Protein AF-A0A940DN82-F1 (afdb_monomer)

pLDDT: mean 81.75, std 14.1, range [36.62, 95.81]

Nearest PDB structures (foldseek):
  2iqi-assembly8_H  TM=3.760E-01  e=6.012E-03  Xanthomonas campestris pv. campestris
  4z9c-assembly1_F  TM=4.562E-01  e=5.158E-01  Escherichia coli
  3ga2-assembly1_A  TM=2.528E-01  e=1.373E-01  Bacillus subtilis
  7m30-assembly1_D  TM=2.203E-01  e=2.506E-01  Human betaherpesvirus 5
  5vod-assembly1_D  TM=2.219E-01  e=5.478E-01  Human herpesvirus 5 strain Merlin

Secondary structure (DSSP, 8-state):
-HHHHHHHHHTTSS---------PPEEEEEE-HHHHHHTT-EEEEEETTEEEEEE-HHHHHHH-HHHHHHHHHHHHHHHHTTPEEE-HHHHHHHHHHHHHHHHHHHTTT-------HHHHHHHH--SSEEEEEEEEEEEETTEEEEEEEEEEEETTT--EEEEEEEEPPPBSS--HHHHHHHHHHHHHHHHHHHHHHHHHHHHHH-EEEEEEEEE-TTSS--TTSB-SSSBHHHHHHHHHHHHSTT-PPPPSEE-SSEEEEEEEEEPSB-TTS-B--HHHHTHHHHHHHHHTT--EEEEESSSSEEEEEET--

InterPro domains:
  IPR046173 Protein of unknown function DUF6175 [PF19672] (25-311)

Solvent-accessible surface area (backbone atoms only — not comparable to full-atom values): 17406 Å² total; per-residue (Å²): 112,76,73,61,57,55,55,59,59,58,68,70,65,76,75,73,69,76,74,67,80,74,77,69,60,32,35,23,57,42,77,24,66,68,41,30,51,78,71,69,24,56,44,79,46,76,55,96,90,42,81,41,81,42,74,35,63,66,57,42,55,72,74,27,69,65,56,48,52,50,46,51,52,52,45,51,53,42,42,74,76,66,39,43,70,45,62,52,69,61,50,53,54,49,50,51,51,52,52,53,51,46,55,62,60,37,77,81,66,82,68,80,84,85,76,49,75,63,56,55,51,54,64,69,55,78,31,54,24,40,33,30,37,36,65,48,80,44,75,60,86,79,31,38,29,40,39,41,38,39,38,32,25,32,53,44,66,68,44,78,55,29,65,43,73,53,66,45,75,75,38,69,91,70,56,69,70,58,55,49,50,55,47,51,61,76,44,44,63,65,34,51,51,33,46,50,52,50,50,54,45,37,71,73,41,20,44,56,29,33,45,36,40,36,46,38,94,85,40,87,62,46,34,71,37,77,50,99,88,46,36,44,45,54,56,51,49,52,51,46,40,74,67,21,37,90,49,41,60,75,58,80,37,80,52,55,48,39,40,30,34,58,67,34,15,36,61,57,44,48,99,88,67,45,77,55,50,51,69,64,70,47,47,63,58,58,50,54,38,44,76,71,71,40,47,58,39,83,45,69,65,69,59,16,26,33,36,39,33,32,56,36,128

Structure (mmCIF, N/CA/C/O backbone):
data_AF-A0A940DN82-F1
#
_entry.id   AF-A0A940DN82-F1
#
loop_
_atom_site.group_PDB
_atom_site.id
_atom_site.type_symbol
_atom_site.label_atom_id
_atom_site.label_alt_id
_atom_site.label_comp_id
_atom_site.label_asym_id
_atom_site.label_entity_id
_atom_site.label_seq_id
_atom_site.pdbx_PDB_ins_code
_atom_site.Cartn_x
_atom_site.Cartn_y
_atom_site.Cartn_z
_atom_site.occupancy
_atom_site.B_iso_or_equiv
_atom_site.auth_seq_id
_atom_site.auth_comp_id
_atom_site.auth_asym_id
_atom_site.auth_atom_id
_atom_site.pdbx_PDB_model_num
ATOM 1 N N . MET A 1 1 ? -39.388 -14.909 -44.232 1.00 50.81 1 MET A N 1
ATOM 2 C CA . MET A 1 1 ? -39.200 -14.028 -43.053 1.00 50.81 1 MET A CA 1
ATOM 3 C C . MET A 1 1 ? -38.891 -14.770 -41.746 1.00 50.81 1 MET A C 1
ATOM 5 O O . MET A 1 1 ? -37.952 -14.368 -41.079 1.00 50.81 1 MET A O 1
ATOM 9 N N . ARG A 1 2 ? -39.555 -15.888 -41.393 1.00 47.59 2 ARG A N 1
ATOM 10 C CA . ARG A 1 2 ? -39.249 -16.655 -40.155 1.00 47.59 2 ARG A CA 1
ATOM 11 C C . ARG A 1 2 ? -37.824 -17.239 -40.047 1.00 47.59 2 ARG A C 1
ATOM 13 O O . ARG A 1 2 ? -37.314 -17.355 -38.943 1.00 47.59 2 ARG A O 1
ATOM 20 N N . ARG A 1 3 ? -37.166 -17.569 -41.168 1.00 48.84 3 ARG A N 1
ATOM 21 C CA . ARG A 1 3 ? -35.785 -18.109 -41.179 1.00 48.84 3 ARG A CA 1
ATOM 22 C C . ARG A 1 3 ? -34.687 -17.038 -41.063 1.00 48.84 3 ARG A C 1
ATOM 24 O O . ARG A 1 3 ? -33.593 -17.356 -40.629 1.00 48.84 3 ARG A O 1
ATOM 31 N N . LEU A 1 4 ? -34.996 -15.780 -41.393 1.00 50.41 4 LEU A N 1
ATOM 32 C CA . LEU A 1 4 ? -34.073 -14.643 -41.245 1.00 50.41 4 LEU A CA 1
ATOM 33 C C . LEU A 1 4 ? -34.072 -14.088 -39.811 1.00 50.41 4 LEU A C 1
ATOM 35 O O . LEU A 1 4 ? -33.026 -13.700 -39.307 1.00 50.41 4 LEU A O 1
ATOM 39 N N . LEU A 1 5 ? -35.214 -14.143 -39.119 1.00 48.88 5 LEU A N 1
ATOM 40 C CA . LEU A 1 5 ? -35.326 -13.747 -37.708 1.00 48.88 5 LEU A CA 1
ATOM 41 C C . LEU A 1 5 ? -34.563 -14.683 -36.753 1.00 48.88 5 LEU A C 1
ATOM 43 O O . LEU A 1 5 ? -34.051 -14.229 -35.737 1.00 48.88 5 LEU A O 1
ATOM 47 N N . PHE A 1 6 ? -34.429 -15.968 -37.096 1.00 49.06 6 PHE A N 1
ATOM 48 C CA . PHE A 1 6 ? -33.692 -16.934 -36.272 1.00 49.06 6 PHE A CA 1
ATOM 49 C C . PHE A 1 6 ? -32.164 -16.772 -36.370 1.00 49.06 6 PHE A C 1
ATOM 51 O O . PHE A 1 6 ? -31.460 -17.048 -35.404 1.00 49.06 6 PHE A O 1
ATOM 58 N N . GLY A 1 7 ? -31.651 -16.280 -37.505 1.00 48.81 7 GLY A N 1
ATOM 59 C CA . GLY A 1 7 ? -30.220 -16.002 -37.680 1.00 48.81 7 GLY A CA 1
ATOM 60 C C . GLY A 1 7 ? -29.743 -14.785 -36.882 1.00 48.81 7 GLY A C 1
ATOM 61 O O . GLY A 1 7 ? -28.652 -14.814 -36.325 1.00 48.81 7 GLY A O 1
ATOM 62 N N . ILE A 1 8 ? -30.589 -13.755 -36.759 1.00 53.50 8 ILE A N 1
ATOM 63 C CA . ILE A 1 8 ? -30.269 -12.513 -36.031 1.00 53.50 8 ILE A CA 1
ATOM 64 C C . ILE A 1 8 ? -30.337 -12.718 -34.506 1.00 53.50 8 ILE A C 1
ATOM 66 O O . ILE A 1 8 ? -29.571 -12.106 -33.763 1.00 53.50 8 ILE A O 1
ATOM 70 N N . LEU A 1 9 ? -31.198 -13.625 -34.026 1.00 48.19 9 LEU A N 1
ATOM 71 C CA . LEU A 1 9 ? -31.285 -13.957 -32.600 1.00 48.19 9 LEU A CA 1
ATOM 72 C C . LEU A 1 9 ? -30.115 -14.846 -32.131 1.00 48.19 9 LEU A C 1
ATOM 74 O O . LEU A 1 9 ? -29.693 -14.744 -30.984 1.00 48.19 9 LEU A O 1
ATOM 78 N N . LEU A 1 10 ? -29.552 -15.674 -33.021 1.00 47.47 10 LEU A N 1
ATOM 79 C CA . LEU A 1 10 ? -28.412 -16.542 -32.702 1.00 47.47 10 LEU A CA 1
ATOM 80 C C . LEU A 1 10 ? -27.063 -15.801 -32.767 1.00 47.47 10 LEU A C 1
ATOM 82 O O . LEU A 1 10 ? -26.144 -16.156 -32.035 1.00 47.47 10 LEU A O 1
ATOM 86 N N . SER A 1 11 ? -26.956 -14.726 -33.560 1.00 48.09 11 SER A N 1
ATOM 87 C CA . SER A 1 11 ? -25.771 -13.851 -33.583 1.00 48.09 11 SER A CA 1
ATOM 88 C C . SER A 1 11 ? -25.673 -12.891 -32.391 1.00 48.09 11 SER A C 1
ATOM 90 O O . SER A 1 11 ? -24.613 -12.313 -32.171 1.00 48.09 11 SER A O 1
ATOM 92 N N . LEU A 1 12 ? -26.748 -12.719 -31.608 1.00 44.47 12 LEU A N 1
ATOM 93 C CA . LEU A 1 12 ? -26.723 -11.911 -30.380 1.00 44.47 12 LEU A CA 1
ATOM 94 C C . LEU A 1 12 ? -26.295 -12.702 -29.129 1.00 44.47 12 LEU A C 1
ATOM 96 O O . LEU A 1 12 ? -26.050 -12.093 -28.091 1.00 44.47 12 LEU A O 1
ATOM 100 N N . LEU A 1 13 ? -26.183 -14.035 -29.205 1.00 42.97 13 LEU A N 1
ATOM 101 C CA . LEU A 1 13 ? -25.876 -14.887 -28.046 1.00 42.97 13 LEU A CA 1
ATOM 102 C C . LEU A 1 13 ? -24.396 -15.287 -27.899 1.00 42.97 13 LEU A C 1
ATOM 104 O O . LEU A 1 13 ? -24.037 -15.887 -26.890 1.00 42.97 13 LEU A O 1
ATOM 108 N N . THR A 1 14 ? -23.513 -14.939 -28.841 1.00 44.06 14 THR A N 1
ATOM 109 C CA . THR A 1 14 ? -22.102 -15.387 -28.833 1.00 44.06 14 THR A CA 1
ATOM 110 C C . THR A 1 14 ? -21.087 -14.364 -28.313 1.00 44.06 14 THR A C 1
ATOM 112 O O . THR A 1 14 ? -19.886 -14.577 -28.452 1.00 44.06 14 THR A O 1
ATOM 115 N N . VAL A 1 15 ? -21.522 -13.278 -27.664 1.00 46.66 15 VAL A N 1
ATOM 116 C CA . VAL A 1 15 ? -20.613 -12.358 -26.942 1.00 46.66 15 VAL A CA 1
ATOM 117 C C . VAL A 1 15 ? -20.970 -12.286 -25.459 1.00 46.66 15 VAL A C 1
ATOM 119 O O . VAL A 1 15 ? -20.926 -11.240 -24.829 1.00 46.66 15 VAL A O 1
ATOM 122 N N . SER A 1 16 ? -21.271 -13.430 -24.851 1.00 39.62 16 SER A N 1
ATOM 123 C CA . SER A 1 16 ? -20.913 -13.625 -23.447 1.00 39.62 16 SER A CA 1
ATOM 124 C C . SER A 1 16 ? -19.442 -14.034 -23.424 1.00 39.62 16 SER A C 1
ATOM 126 O O . SER A 1 16 ? -19.089 -15.190 -23.202 1.00 39.62 16 SER A O 1
ATOM 128 N N . ARG A 1 17 ? -18.548 -13.066 -23.692 1.00 37.25 17 ARG A N 1
ATOM 129 C CA . ARG A 1 17 ? -17.192 -13.201 -23.162 1.00 37.25 17 ARG A CA 1
ATOM 130 C C . ARG A 1 17 ? -17.392 -13.327 -21.667 1.00 37.25 17 ARG A C 1
ATOM 132 O O . ARG A 1 17 ? -17.931 -12.414 -21.049 1.00 37.25 17 ARG A O 1
ATOM 139 N N . ALA A 1 18 ? -17.051 -14.495 -21.140 1.00 36.62 18 ALA A N 1
ATOM 140 C CA . ALA A 1 18 ? -16.883 -14.700 -19.724 1.00 36.62 18 ALA A CA 1
ATOM 141 C C . ALA A 1 18 ? -15.989 -13.559 -19.229 1.00 36.62 18 ALA A C 1
ATOM 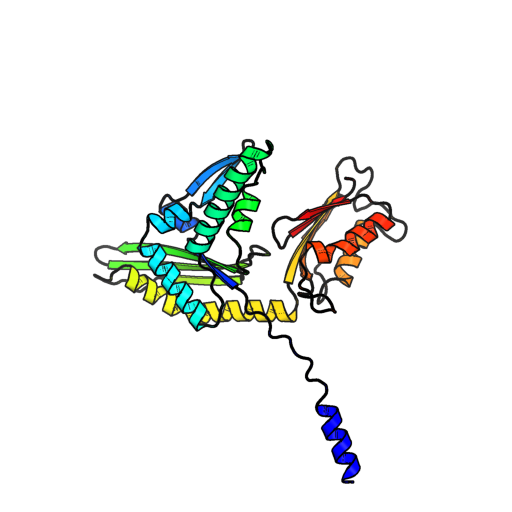143 O O . ALA A 1 18 ? -14.774 -13.584 -19.417 1.00 36.62 18 ALA A O 1
ATOM 144 N N . PHE A 1 19 ? -16.601 -12.518 -18.662 1.00 39.91 19 PHE A N 1
ATOM 145 C CA . PHE A 1 19 ? -15.925 -11.687 -17.691 1.00 39.91 19 PHE A CA 1
ATOM 146 C C . PHE A 1 19 ? -15.586 -12.679 -16.594 1.00 39.91 19 PHE A C 1
ATOM 148 O O . PHE A 1 19 ? -16.466 -13.094 -15.838 1.00 39.91 19 PHE A O 1
ATOM 155 N N . GLY A 1 20 ? -14.350 -13.188 -16.631 1.00 41.12 20 GLY A N 1
ATOM 156 C CA . GLY A 1 20 ? -13.822 -14.032 -15.576 1.00 41.12 20 GLY A CA 1
ATOM 157 C C . GLY A 1 20 ? -14.180 -13.344 -14.274 1.00 41.12 20 GLY A C 1
ATOM 158 O O . GLY A 1 20 ? -13.942 -12.144 -14.145 1.00 41.12 20 GLY A O 1
ATOM 159 N N . GLN A 1 21 ? -14.863 -14.075 -13.395 1.00 41.69 21 GLN A N 1
ATOM 160 C CA . GLN A 1 21 ? -15.288 -13.587 -12.096 1.00 41.69 21 GLN A CA 1
ATOM 161 C C . GLN A 1 21 ? -14.063 -12.953 -11.444 1.00 41.69 21 GLN A C 1
ATOM 163 O O . GLN A 1 21 ? -13.126 -13.659 -11.068 1.00 41.69 21 GLN A O 1
ATOM 168 N N . ALA A 1 22 ? -14.021 -11.620 -11.449 1.00 51.41 22 ALA A N 1
ATOM 169 C CA . ALA A 1 22 ? -12.898 -10.869 -10.933 1.00 51.41 22 ALA A CA 1
ATOM 170 C C . ALA A 1 22 ? -12.710 -11.329 -9.492 1.00 51.41 22 ALA A C 1
ATOM 172 O O . ALA A 1 22 ? -13.645 -11.248 -8.693 1.00 51.41 22 ALA A O 1
ATOM 173 N N . ALA A 1 23 ? -11.552 -11.917 -9.194 1.00 58.69 23 ALA A N 1
ATOM 174 C CA . ALA A 1 23 ? -11.266 -12.384 -7.853 1.00 58.69 23 ALA A CA 1
ATOM 175 C C . ALA A 1 23 ? -11.405 -11.180 -6.916 1.00 58.69 23 ALA A C 1
ATOM 177 O O . ALA A 1 23 ? -10.667 -10.207 -7.065 1.00 58.69 23 ALA A O 1
ATOM 178 N N . VAL A 1 24 ? -12.386 -11.229 -6.009 1.00 68.62 24 VAL A N 1
ATOM 179 C CA . VAL A 1 24 ? -12.570 -10.172 -5.014 1.00 68.62 24 VAL A CA 1
ATOM 180 C C . VAL A 1 24 ? -11.272 -10.078 -4.213 1.00 68.62 24 VAL A C 1
ATOM 182 O O . VAL A 1 24 ? -10.836 -11.111 -3.685 1.00 68.62 24 VAL A O 1
ATOM 185 N N . PRO A 1 25 ? -10.636 -8.897 -4.155 1.00 77.12 25 PRO A N 1
ATOM 186 C CA . PRO A 1 25 ? -9.343 -8.760 -3.509 1.00 77.12 25 PRO A CA 1
ATOM 187 C C . PRO A 1 25 ? -9.419 -9.076 -2.021 1.00 77.12 25 PRO A C 1
ATOM 189 O O . PRO A 1 25 ? -10.463 -8.950 -1.373 1.00 77.12 25 PRO A O 1
ATOM 192 N N . SER A 1 26 ? -8.292 -9.537 -1.503 1.00 88.06 26 SER A N 1
ATOM 193 C CA . SER A 1 26 ? -8.130 -9.900 -0.106 1.00 88.06 26 SER A CA 1
ATOM 194 C C . SER A 1 26 ? -7.698 -8.701 0.733 1.00 88.06 26 SER A C 1
ATOM 196 O O . SER A 1 26 ? -6.902 -7.875 0.289 1.00 88.06 26 SER A O 1
ATOM 198 N N . ILE A 1 27 ? -8.217 -8.603 1.954 1.00 91.25 27 ILE A N 1
ATOM 199 C CA . ILE A 1 27 ? -7.963 -7.488 2.869 1.00 91.25 27 ILE A CA 1
ATOM 200 C C . ILE A 1 27 ? -7.446 -8.045 4.190 1.00 91.25 27 ILE A C 1
ATOM 202 O O . ILE A 1 27 ? -8.021 -8.982 4.739 1.00 91.25 27 ILE A O 1
ATOM 206 N N . MET A 1 28 ? -6.365 -7.475 4.706 1.00 92.88 28 MET A N 1
ATOM 207 C CA . MET A 1 28 ? -5.832 -7.800 6.026 1.00 92.88 28 MET A CA 1
ATOM 208 C C . MET A 1 28 ? -5.940 -6.582 6.926 1.00 92.88 28 MET A C 1
ATOM 210 O O . MET A 1 28 ? -5.419 -5.525 6.588 1.00 92.88 28 MET A O 1
ATOM 214 N N . VAL A 1 29 ? -6.589 -6.739 8.075 1.00 93.12 29 VAL A N 1
ATOM 215 C CA . VAL A 1 29 ? -6.705 -5.671 9.070 1.00 93.12 29 VAL A CA 1
ATOM 216 C C . VAL A 1 29 ? -5.491 -5.703 9.998 1.00 93.12 29 VAL A C 1
ATOM 218 O O . VAL A 1 29 ? -5.174 -6.747 10.569 1.00 93.12 29 VAL A O 1
ATOM 221 N N . ILE A 1 30 ? -4.820 -4.563 10.154 1.00 93.12 30 ILE A N 1
ATOM 222 C CA . ILE A 1 30 ? -3.617 -4.390 10.976 1.00 93.12 30 ILE A CA 1
ATOM 223 C C . ILE A 1 30 ? -3.752 -3.150 11.871 1.00 93.12 30 ILE A C 1
ATOM 225 O O . ILE A 1 30 ? -4.442 -2.205 11.492 1.00 93.12 30 ILE A O 1
ATOM 229 N N . PRO A 1 31 ? -3.123 -3.098 13.057 1.00 93.75 31 PRO A N 1
ATOM 230 C CA . PRO A 1 31 ? -3.043 -1.846 13.803 1.00 93.75 31 PRO A CA 1
ATOM 231 C C . PRO A 1 31 ? -2.169 -0.836 13.050 1.00 93.75 31 PRO A C 1
ATOM 233 O O . PRO A 1 31 ? -1.174 -1.202 12.427 1.00 93.75 31 PRO A O 1
ATOM 236 N N . SER A 1 32 ? -2.528 0.442 13.130 1.00 93.31 32 SER A N 1
ATOM 237 C CA . SER A 1 32 ? -1.726 1.527 12.564 1.00 93.31 32 SER A CA 1
ATOM 238 C C . SER A 1 32 ? -0.436 1.732 13.359 1.00 93.31 32 SER A C 1
ATOM 240 O O . SER A 1 32 ? -0.423 1.615 14.587 1.00 93.31 32 SER A O 1
ATOM 242 N N . ASP A 1 33 ? 0.634 2.126 12.670 1.00 90.69 33 ASP A N 1
ATOM 243 C CA . ASP A 1 33 ? 1.929 2.399 13.303 1.00 90.69 33 ASP A CA 1
ATOM 244 C C . ASP A 1 33 ? 1.837 3.484 14.384 1.00 90.69 33 ASP A C 1
ATOM 246 O O . ASP A 1 33 ? 2.512 3.402 15.407 1.00 90.69 33 ASP A O 1
ATOM 250 N N . ALA A 1 34 ? 0.961 4.479 14.203 1.00 90.81 34 ALA A N 1
ATOM 251 C CA . ALA A 1 34 ? 0.707 5.510 15.208 1.00 90.81 34 ALA A CA 1
ATOM 252 C C . ALA A 1 34 ? 0.142 4.906 16.503 1.00 90.81 34 ALA A C 1
ATOM 254 O O . ALA A 1 34 ? 0.670 5.161 17.586 1.00 90.81 34 ALA A O 1
ATOM 255 N N . TRP A 1 35 ? -0.873 4.044 16.385 1.00 94.00 35 TRP A N 1
ATOM 256 C CA . TRP A 1 35 ? -1.453 3.351 17.533 1.00 94.00 35 TRP A CA 1
ATOM 257 C C . TRP A 1 35 ? -0.433 2.426 18.202 1.00 94.00 35 TRP A C 1
ATOM 259 O O . TRP A 1 35 ? -0.306 2.419 19.427 1.00 94.00 35 TRP A O 1
ATOM 269 N N . CYS A 1 36 ? 0.342 1.676 17.414 1.00 92.62 36 CYS A N 1
ATOM 270 C CA . CYS A 1 36 ? 1.395 0.816 17.946 1.00 92.62 36 CYS A CA 1
ATOM 271 C C . CYS A 1 36 ? 2.477 1.616 18.675 1.00 92.62 36 CYS A C 1
ATOM 273 O O . CYS A 1 36 ? 2.908 1.204 19.749 1.00 92.62 36 CYS A O 1
ATOM 275 N N . ASN A 1 37 ? 2.877 2.772 18.148 1.00 91.25 37 ASN A N 1
ATOM 276 C CA . ASN A 1 37 ? 3.839 3.657 18.795 1.00 91.25 37 ASN A CA 1
ATOM 277 C C . ASN A 1 37 ? 3.323 4.198 20.132 1.00 91.25 37 ASN A C 1
ATOM 279 O O . ASN A 1 37 ? 4.032 4.127 21.133 1.00 91.25 37 ASN A O 1
ATOM 283 N N . GLU A 1 38 ? 2.080 4.679 20.172 1.00 90.62 38 GLU A N 1
ATOM 284 C CA . GLU A 1 38 ? 1.451 5.184 21.400 1.00 90.62 38 GLU A CA 1
ATOM 285 C C . GLU A 1 38 ? 1.315 4.108 22.486 1.00 90.62 38 GLU A C 1
ATOM 287 O O . GLU A 1 38 ? 1.434 4.410 23.673 1.00 90.62 38 GLU A O 1
ATOM 292 N N . ASN A 1 39 ? 1.113 2.849 22.089 1.00 91.38 39 ASN A N 1
ATOM 293 C CA . ASN A 1 39 ? 0.928 1.725 23.007 1.00 91.38 39 ASN A CA 1
ATOM 294 C C . ASN A 1 39 ? 2.216 0.913 23.268 1.00 91.38 39 ASN A C 1
ATOM 296 O O . ASN A 1 39 ? 2.159 -0.125 23.923 1.00 91.38 39 ASN A O 1
ATOM 300 N N . GLY A 1 40 ? 3.379 1.381 22.795 1.00 91.50 40 GLY A N 1
ATOM 301 C CA . GLY A 1 40 ? 4.681 0.774 23.099 1.00 91.50 40 GLY A CA 1
ATOM 302 C C . GLY A 1 40 ? 5.025 -0.490 22.301 1.00 91.50 40 GLY A C 1
ATOM 303 O O . GLY A 1 40 ? 5.886 -1.257 22.720 1.00 91.50 40 GLY A O 1
ATOM 304 N N . TYR A 1 41 ? 4.391 -0.701 21.148 1.00 91.94 41 TYR A N 1
ATOM 305 C CA . TYR A 1 41 ? 4.608 -1.842 20.249 1.00 91.94 41 TYR A CA 1
ATOM 306 C C . TYR A 1 41 ? 5.500 -1.496 19.046 1.00 91.94 41 TYR A C 1
ATOM 308 O O . TYR A 1 41 ? 5.292 -2.010 17.949 1.00 91.94 41 TYR A O 1
ATOM 316 N N . MET A 1 42 ? 6.480 -0.607 19.225 1.00 88.06 42 MET A N 1
ATOM 317 C CA . MET A 1 42 ? 7.456 -0.252 18.188 1.00 88.06 42 MET A CA 1
ATOM 318 C C . MET A 1 42 ? 8.860 -0.649 18.626 1.00 88.06 42 MET A C 1
ATOM 320 O O . MET A 1 42 ? 9.361 -0.186 19.650 1.00 88.06 42 MET A O 1
ATOM 324 N N . ASN A 1 43 ? 9.516 -1.465 17.810 1.00 83.81 43 ASN A N 1
ATOM 325 C CA . ASN A 1 43 ? 10.907 -1.853 17.980 1.00 83.81 43 ASN A CA 1
ATOM 326 C C . ASN A 1 43 ? 11.815 -0.974 17.117 1.00 83.81 43 ASN A C 1
ATOM 328 O O . ASN A 1 43 ? 11.450 -0.561 16.016 1.00 83.81 43 ASN A O 1
ATOM 332 N N . VAL A 1 44 ? 13.028 -0.713 17.604 1.00 81.94 44 VAL A N 1
ATOM 333 C CA . VAL A 1 44 ? 14.069 -0.017 16.840 1.00 81.94 44 VAL A CA 1
ATOM 334 C C . VAL A 1 44 ? 15.107 -1.039 16.407 1.00 81.94 44 VAL A C 1
ATOM 336 O O . VAL A 1 44 ? 15.754 -1.665 17.244 1.00 81.94 44 VAL A O 1
ATOM 339 N N . ILE A 1 45 ? 15.272 -1.196 15.098 1.00 76.62 45 ILE A N 1
ATOM 340 C CA . ILE A 1 45 ? 16.291 -2.050 14.494 1.00 76.62 45 ILE A CA 1
ATOM 341 C C . ILE A 1 45 ? 17.367 -1.158 13.899 1.00 76.62 45 ILE A C 1
ATOM 343 O O . ILE A 1 45 ? 17.082 -0.259 13.111 1.00 76.62 45 ILE A O 1
ATOM 347 N N . GLU A 1 46 ? 18.618 -1.426 14.243 1.00 70.75 46 GLU A N 1
ATOM 348 C CA . GLU A 1 46 ? 19.758 -0.808 13.582 1.00 70.75 46 GLU A CA 1
ATOM 349 C C . GLU A 1 46 ? 20.215 -1.705 12.431 1.00 70.75 46 GLU A C 1
ATOM 351 O O . GLU A 1 46 ? 20.584 -2.860 12.637 1.00 70.75 46 GLU A O 1
ATOM 356 N N . ASN A 1 47 ? 20.163 -1.185 11.206 1.00 64.12 47 ASN A N 1
ATOM 357 C CA . ASN A 1 47 ? 20.664 -1.878 10.026 1.00 64.12 47 ASN A CA 1
ATOM 358 C C . ASN A 1 47 ? 21.654 -0.967 9.302 1.00 64.12 47 ASN A C 1
ATOM 360 O O . ASN A 1 47 ? 21.278 0.099 8.814 1.00 64.12 47 ASN A O 1
ATOM 364 N N . ASN A 1 48 ? 22.925 -1.373 9.261 1.00 65.00 48 ASN A N 1
ATOM 365 C CA . ASN A 1 48 ? 24.006 -0.636 8.600 1.00 65.00 48 ASN A CA 1
ATOM 366 C C . ASN A 1 48 ? 24.103 0.847 9.028 1.00 65.00 48 ASN A C 1
ATOM 368 O O . ASN A 1 48 ? 24.290 1.728 8.193 1.00 65.00 48 ASN A O 1
ATOM 372 N N . GLY A 1 49 ? 23.942 1.132 10.328 1.00 71.56 49 GLY A N 1
ATOM 373 C CA . GLY A 1 49 ? 23.997 2.490 10.892 1.00 71.56 49 GLY A CA 1
ATOM 374 C C . GLY A 1 49 ? 22.729 3.332 10.690 1.00 71.56 49 GLY A C 1
ATOM 375 O O . GLY A 1 49 ? 22.677 4.477 11.137 1.00 71.56 49 GLY A O 1
ATOM 376 N N . VAL A 1 50 ? 21.688 2.782 10.052 1.00 71.00 50 VAL A N 1
ATOM 377 C CA . VAL A 1 50 ? 20.370 3.418 9.921 1.00 71.00 50 VAL A CA 1
ATOM 378 C C . VAL A 1 50 ? 19.412 2.807 10.941 1.00 71.00 50 VAL A C 1
ATOM 380 O O . VAL A 1 50 ? 19.196 1.594 10.961 1.00 71.00 50 VAL A O 1
ATOM 383 N N . ARG A 1 51 ? 18.812 3.654 11.786 1.00 75.44 51 ARG A N 1
ATOM 384 C CA . ARG A 1 51 ? 17.731 3.250 12.695 1.00 75.44 51 ARG A CA 1
ATOM 385 C C . ARG A 1 51 ? 16.432 3.118 11.908 1.00 75.44 51 ARG A C 1
ATOM 387 O O . ARG A 1 51 ? 15.962 4.090 11.324 1.00 75.44 51 ARG A O 1
ATOM 394 N N . MET A 1 52 ? 15.856 1.927 11.916 1.00 73.69 52 MET A N 1
ATOM 395 C CA . MET A 1 52 ? 14.551 1.626 11.342 1.00 73.69 52 MET A CA 1
ATOM 396 C C . MET A 1 52 ? 13.568 1.302 12.461 1.00 73.69 52 MET A C 1
ATOM 398 O O . MET A 1 52 ? 13.906 0.595 13.408 1.00 73.69 52 MET A O 1
ATOM 402 N N . TYR A 1 53 ? 12.350 1.817 12.342 1.00 78.94 53 TYR A N 1
ATOM 403 C CA . TYR A 1 53 ? 11.252 1.494 13.244 1.00 78.94 53 TYR A CA 1
ATOM 404 C C . TYR A 1 53 ? 10.470 0.320 12.656 1.00 78.94 53 TYR A C 1
ATOM 406 O O . TYR A 1 53 ? 10.121 0.347 11.477 1.00 78.94 53 TYR A O 1
ATOM 414 N N . GLN A 1 54 ? 10.232 -0.712 13.459 1.00 82.69 54 GLN A N 1
ATOM 415 C CA . GLN A 1 54 ? 9.455 -1.884 13.074 1.00 82.69 54 GLN A CA 1
ATOM 416 C C . GLN A 1 54 ? 8.335 -2.121 14.082 1.00 82.69 54 GLN A C 1
ATOM 418 O O . GLN A 1 54 ? 8.579 -2.212 15.284 1.00 82.69 54 GLN A O 1
ATOM 423 N N . THR A 1 55 ? 7.119 -2.270 13.575 1.00 86.31 55 THR A N 1
ATOM 424 C CA . THR A 1 55 ? 5.926 -2.519 14.379 1.00 86.31 55 THR A CA 1
ATOM 425 C C . THR A 1 55 ? 5.881 -3.965 14.880 1.00 86.31 55 THR A C 1
ATOM 427 O O . THR A 1 55 ? 5.986 -4.911 14.098 1.00 86.31 55 THR A O 1
ATOM 430 N N . ASP A 1 56 ? 5.706 -4.154 16.189 1.00 88.44 56 ASP A N 1
ATOM 431 C CA . ASP A 1 56 ? 5.514 -5.461 16.820 1.00 88.44 56 ASP A CA 1
ATOM 432 C C . ASP A 1 56 ? 4.030 -5.849 16.832 1.00 88.44 56 ASP A C 1
ATOM 434 O O . ASP A 1 56 ? 3.329 -5.750 17.843 1.00 88.44 56 ASP A O 1
ATOM 438 N N . TYR A 1 57 ? 3.537 -6.315 15.682 1.00 89.50 57 TYR A N 1
ATOM 439 C CA . TYR A 1 57 ? 2.149 -6.766 15.551 1.00 89.50 57 TYR A CA 1
ATOM 440 C C . TYR A 1 57 ? 1.806 -7.932 16.486 1.00 89.50 57 TYR A C 1
ATOM 442 O O . TYR A 1 57 ? 0.671 -8.037 16.954 1.00 89.50 57 TYR A O 1
ATOM 450 N N . ARG A 1 58 ? 2.773 -8.804 16.796 1.00 86.88 58 ARG A N 1
ATOM 451 C CA . ARG A 1 58 ? 2.559 -9.928 17.715 1.00 86.88 58 ARG A CA 1
ATOM 452 C C . ARG A 1 58 ? 2.365 -9.416 19.138 1.00 86.88 58 ARG A C 1
ATOM 454 O O . ARG A 1 58 ? 1.390 -9.795 19.787 1.00 86.88 58 ARG A O 1
ATOM 461 N N . GLY A 1 59 ? 3.272 -8.557 19.601 1.00 89.06 59 GLY A N 1
ATOM 462 C CA . GLY A 1 59 ? 3.174 -7.891 20.894 1.00 89.06 59 GLY A CA 1
ATOM 463 C C . GLY A 1 59 ? 1.849 -7.148 21.034 1.00 89.06 59 GLY A C 1
ATOM 464 O O . GLY A 1 59 ? 1.151 -7.345 22.026 1.00 89.06 59 GLY A O 1
ATOM 465 N N . ALA A 1 60 ? 1.442 -6.409 19.999 1.00 91.75 60 ALA A N 1
ATOM 466 C CA . ALA A 1 60 ? 0.177 -5.681 19.972 1.00 91.75 60 ALA A CA 1
ATOM 467 C C . ALA A 1 60 ? -1.048 -6.600 20.137 1.00 91.75 60 ALA A C 1
ATOM 469 O O . ALA A 1 60 ? -1.913 -6.341 20.975 1.00 91.75 60 ALA A O 1
ATOM 470 N N . LEU A 1 61 ? -1.110 -7.705 19.385 1.00 90.62 61 LEU A N 1
ATOM 471 C CA . LEU A 1 61 ? -2.217 -8.667 19.458 1.00 90.62 61 LEU A CA 1
ATOM 472 C C . LEU A 1 61 ? -2.264 -9.432 20.788 1.00 90.62 61 LEU A C 1
ATOM 474 O O . LEU A 1 61 ? -3.340 -9.814 21.247 1.00 90.62 61 LEU A O 1
ATOM 478 N N . ILE A 1 62 ? -1.117 -9.715 21.408 1.00 89.25 62 ILE A N 1
ATOM 479 C CA . ILE A 1 62 ? -1.070 -10.406 22.705 1.00 89.25 62 ILE A CA 1
ATOM 480 C C . ILE A 1 62 ? -1.390 -9.435 23.846 1.00 89.25 62 ILE A C 1
ATOM 482 O O . ILE A 1 62 ? -2.132 -9.792 24.760 1.00 89.25 62 ILE A O 1
ATOM 486 N N . GLY A 1 63 ? -0.837 -8.224 23.794 1.00 88.62 63 GLY A N 1
ATOM 487 C CA . GLY A 1 63 ? -0.917 -7.231 24.861 1.00 88.62 63 GLY A CA 1
ATOM 488 C C . GLY A 1 63 ? -2.221 -6.435 24.899 1.00 88.62 63 GLY A C 1
ATOM 489 O O . GLY A 1 63 ? -2.534 -5.859 25.939 1.00 88.62 63 GLY A O 1
ATOM 490 N N . SER A 1 64 ? -3.006 -6.413 23.814 1.00 89.31 64 SER A N 1
ATOM 491 C CA . SER A 1 64 ? -4.258 -5.650 23.741 1.00 89.31 64 SER A CA 1
ATOM 492 C C . SER A 1 64 ? -5.466 -6.510 23.324 1.00 89.31 64 SER A C 1
ATOM 494 O O . SER A 1 64 ? -5.685 -6.759 22.134 1.00 89.31 64 SER A O 1
ATOM 496 N N . PRO A 1 65 ? -6.307 -6.940 24.289 1.00 87.75 65 PRO A N 1
ATOM 497 C CA . PRO A 1 65 ? -7.590 -7.590 24.002 1.00 87.75 65 PRO A CA 1
ATOM 498 C C . PRO A 1 65 ? -8.560 -6.692 23.219 1.00 87.75 65 PRO A C 1
ATOM 500 O O . PRO A 1 65 ? -9.307 -7.176 22.364 1.00 87.75 65 PRO A O 1
ATOM 503 N N . ASP A 1 66 ? -8.520 -5.382 23.474 1.00 87.44 66 ASP A N 1
ATOM 504 C CA . ASP A 1 66 ? -9.346 -4.403 22.765 1.00 87.44 66 ASP A CA 1
ATOM 505 C C . ASP A 1 66 ? -8.971 -4.350 21.282 1.00 87.44 66 ASP A C 1
ATOM 507 O O . ASP A 1 66 ? -9.853 -4.421 20.429 1.00 87.44 66 ASP A O 1
ATOM 511 N N . LEU A 1 67 ? -7.672 -4.349 20.953 1.00 90.44 67 LEU A N 1
ATOM 512 C CA . LEU A 1 67 ? -7.214 -4.412 19.563 1.00 90.44 67 LEU A CA 1
ATOM 513 C C . LEU A 1 67 ? -7.735 -5.649 18.836 1.00 90.44 67 LEU A C 1
ATOM 515 O O . LEU A 1 67 ? -8.224 -5.540 17.714 1.00 90.44 67 LEU A O 1
ATOM 519 N N . LYS A 1 68 ? -7.664 -6.821 19.472 1.00 89.75 68 LYS A N 1
ATOM 520 C CA . LYS A 1 68 ? -8.211 -8.056 18.894 1.00 89.75 68 LYS A CA 1
ATOM 521 C C . LYS A 1 68 ? -9.700 -7.938 18.599 1.00 89.75 68 LYS A C 1
ATOM 523 O O . LYS A 1 68 ? -10.150 -8.371 17.542 1.00 89.75 68 LYS A O 1
ATOM 528 N N . THR A 1 69 ? -10.443 -7.329 19.516 1.00 86.81 69 THR A N 1
ATOM 529 C CA . THR A 1 69 ? -11.882 -7.103 19.357 1.00 86.81 69 THR A CA 1
ATOM 530 C C . THR A 1 69 ? -12.165 -6.173 18.176 1.00 86.81 69 THR A C 1
ATOM 532 O O . THR A 1 69 ? -13.013 -6.490 17.346 1.00 86.81 69 THR A O 1
ATOM 535 N N . VAL A 1 70 ? -11.405 -5.082 18.033 1.00 88.38 70 VAL A N 1
ATOM 536 C CA . VAL A 1 70 ? -11.525 -4.150 16.896 1.00 88.38 70 VAL A CA 1
ATOM 537 C C . VAL A 1 70 ? -11.208 -4.836 15.575 1.00 88.38 70 VAL A C 1
ATOM 539 O O . VAL A 1 70 ? -11.983 -4.730 14.629 1.00 88.38 70 VAL A O 1
ATOM 542 N N . ILE A 1 71 ? -10.093 -5.564 15.506 1.00 91.25 71 ILE A N 1
ATOM 543 C CA . ILE A 1 71 ? -9.690 -6.291 14.299 1.00 91.25 71 ILE A CA 1
ATOM 544 C C . ILE A 1 71 ? -10.775 -7.296 13.899 1.00 91.25 71 ILE A C 1
ATOM 546 O O . ILE A 1 71 ? -11.140 -7.365 12.728 1.00 91.25 71 ILE A O 1
ATOM 550 N N . ALA A 1 72 ? -11.337 -8.035 14.860 1.00 90.12 72 ALA A N 1
ATOM 551 C CA . ALA A 1 72 ? -12.429 -8.970 14.605 1.00 90.12 72 ALA A CA 1
ATOM 552 C C . ALA A 1 72 ? -13.698 -8.261 14.101 1.00 90.12 72 ALA A C 1
ATOM 554 O O . ALA A 1 72 ? -14.307 -8.719 13.135 1.00 90.12 72 ALA A O 1
ATOM 555 N N . PHE A 1 73 ? -14.070 -7.129 14.706 1.00 87.75 73 PHE A N 1
ATOM 556 C CA . PHE A 1 73 ? -15.222 -6.335 14.280 1.00 87.75 73 PHE A CA 1
ATOM 557 C C . PHE A 1 73 ? -15.066 -5.833 12.839 1.00 87.75 73 PHE A C 1
ATOM 559 O O . PHE A 1 73 ? -15.943 -6.046 12.002 1.00 87.75 73 PHE A O 1
ATOM 566 N N . VAL A 1 74 ? -13.914 -5.241 12.519 1.00 90.88 74 VAL A N 1
ATOM 567 C CA . VAL A 1 74 ? -13.617 -4.749 11.169 1.00 90.88 74 VAL A CA 1
ATOM 568 C C . VAL A 1 74 ? -13.557 -5.911 10.173 1.00 90.88 74 VAL A C 1
ATOM 570 O O . VAL A 1 74 ? -14.118 -5.805 9.089 1.00 90.88 74 VAL A O 1
ATOM 573 N N . ASN A 1 75 ? -12.967 -7.056 10.530 1.00 91.44 75 ASN A N 1
ATOM 574 C CA . ASN A 1 75 ? -12.974 -8.245 9.670 1.00 91.44 75 ASN A CA 1
ATOM 575 C C . ASN A 1 75 ? -14.397 -8.733 9.350 1.00 91.44 75 ASN A C 1
ATOM 577 O O . ASN A 1 75 ? -14.688 -9.058 8.194 1.00 91.44 75 ASN A O 1
ATOM 581 N N . ASN A 1 76 ? -15.288 -8.769 10.345 1.00 89.38 76 ASN A N 1
ATOM 582 C CA . ASN A 1 76 ? -16.687 -9.146 10.139 1.00 89.38 76 ASN A CA 1
ATOM 583 C C . ASN A 1 76 ? -17.386 -8.158 9.201 1.00 89.38 76 ASN A C 1
ATOM 585 O O . ASN A 1 76 ? -17.957 -8.581 8.200 1.00 89.38 76 ASN A O 1
ATOM 589 N N . MET A 1 77 ? -17.235 -6.855 9.449 1.00 89.69 77 MET A N 1
ATOM 590 C CA . MET A 1 77 ? -17.775 -5.796 8.591 1.00 89.69 77 MET A CA 1
ATOM 591 C C . MET A 1 77 ? -17.312 -5.944 7.132 1.00 89.69 77 MET A C 1
ATOM 593 O O . MET A 1 77 ? -18.109 -5.876 6.199 1.00 89.69 77 MET A O 1
ATOM 597 N N . MET A 1 78 ? -16.020 -6.188 6.903 1.00 90.50 78 MET A N 1
ATOM 598 C CA . MET A 1 78 ? -15.485 -6.344 5.546 1.00 90.50 78 MET A CA 1
ATOM 599 C C . MET A 1 78 ? -16.009 -7.612 4.863 1.00 90.50 78 MET A C 1
ATOM 601 O O . MET A 1 78 ? -16.270 -7.608 3.659 1.00 90.50 78 MET A O 1
ATOM 605 N N . THR A 1 79 ? -16.221 -8.678 5.635 1.00 90.69 79 THR A N 1
ATOM 606 C CA . THR A 1 79 ? -16.838 -9.917 5.149 1.00 90.69 79 THR A CA 1
ATOM 607 C C . THR A 1 79 ? -18.306 -9.697 4.771 1.00 90.69 79 THR A C 1
ATOM 609 O O . THR A 1 79 ? -18.744 -10.194 3.734 1.00 90.69 79 THR A O 1
ATOM 612 N N . GLU A 1 80 ? -19.056 -8.910 5.549 1.00 89.88 80 GLU A N 1
ATOM 613 C CA . GLU A 1 80 ? -20.445 -8.529 5.244 1.00 89.88 80 GLU A CA 1
ATOM 614 C C . GLU A 1 80 ? -20.557 -7.715 3.947 1.00 89.88 80 GLU A C 1
ATOM 616 O O . GLU A 1 80 ? -21.479 -7.932 3.161 1.00 89.88 80 GLU A O 1
ATOM 621 N N . PHE A 1 81 ? -19.577 -6.851 3.659 1.00 87.25 81 PHE A N 1
ATOM 622 C CA . PHE A 1 81 ? -19.473 -6.160 2.368 1.00 87.25 81 PHE A CA 1
ATOM 623 C C . PHE A 1 81 ? -19.013 -7.060 1.206 1.00 87.25 81 PHE A C 1
ATOM 625 O O . PHE A 1 81 ? -18.964 -6.612 0.058 1.00 87.25 81 PHE A O 1
ATOM 632 N N . GLY A 1 82 ? -18.714 -8.335 1.470 1.00 87.75 82 GLY A N 1
ATOM 633 C CA . GLY A 1 82 ? -18.357 -9.335 0.465 1.00 87.75 82 GLY A CA 1
ATOM 634 C C . GLY A 1 82 ? -16.862 -9.438 0.160 1.00 87.75 82 GLY A C 1
ATOM 635 O O . GLY A 1 82 ? -16.494 -10.112 -0.804 1.00 87.75 82 GLY A O 1
ATOM 636 N N . TYR A 1 83 ? -15.994 -8.802 0.953 1.00 88.62 83 TYR A N 1
ATOM 637 C CA . TYR A 1 83 ? -14.544 -8.913 0.796 1.00 88.62 83 TYR A CA 1
ATOM 638 C C . TYR A 1 83 ? -13.995 -10.177 1.458 1.00 88.62 83 TYR A C 1
ATOM 640 O O . TYR A 1 83 ? -14.491 -10.642 2.484 1.00 88.62 83 TYR A O 1
ATOM 648 N N . ARG A 1 84 ? -12.920 -10.729 0.888 1.00 89.38 84 ARG A N 1
ATOM 649 C CA . ARG A 1 84 ? -12.173 -11.813 1.529 1.00 89.38 84 ARG A CA 1
ATOM 650 C C . ARG A 1 84 ? -11.234 -11.214 2.565 1.00 89.38 84 ARG A C 1
ATOM 652 O O . ARG A 1 84 ? -10.407 -10.378 2.216 1.00 89.38 84 ARG A O 1
ATOM 659 N N . THR A 1 85 ? -11.299 -11.682 3.801 1.00 90.62 85 THR A N 1
ATOM 660 C CA . THR A 1 85 ? -10.383 -11.246 4.858 1.00 90.62 85 THR A CA 1
ATOM 661 C C . THR A 1 85 ? -9.255 -12.254 5.066 1.00 90.62 85 THR A C 1
ATOM 663 O O . THR A 1 85 ? -9.433 -13.464 4.901 1.00 90.62 85 THR A O 1
ATOM 666 N N . VAL A 1 86 ? -8.063 -11.750 5.379 1.00 90.56 86 VAL A N 1
ATOM 667 C CA . VAL A 1 86 ? -6.901 -12.549 5.781 1.00 90.56 86 VAL A CA 1
ATOM 668 C C . VAL A 1 86 ? -6.590 -12.204 7.226 1.00 90.56 86 VAL A C 1
ATOM 670 O O . VAL A 1 86 ? -6.322 -11.049 7.552 1.00 90.56 86 VAL A O 1
ATOM 673 N N . ASP A 1 87 ? -6.627 -13.212 8.091 1.00 89.50 87 ASP A N 1
ATOM 674 C CA . ASP A 1 87 ? -6.396 -13.017 9.516 1.00 89.50 87 ASP A CA 1
ATOM 675 C C . ASP A 1 87 ? -4.914 -12.738 9.812 1.00 89.50 87 ASP A C 1
ATOM 677 O O . ASP A 1 87 ? -4.021 -13.505 9.423 1.00 89.50 87 ASP A O 1
ATOM 681 N N . LEU A 1 88 ? -4.655 -11.627 10.507 1.00 89.88 88 LEU A N 1
ATOM 682 C CA . LEU A 1 88 ? -3.307 -11.200 10.871 1.00 89.88 88 LEU A CA 1
ATOM 683 C C . LEU A 1 88 ? -2.654 -12.187 11.846 1.00 89.88 88 LEU A C 1
ATOM 685 O O . LEU A 1 88 ? -1.500 -12.564 11.650 1.00 89.88 88 LEU A O 1
ATOM 689 N N . GLU A 1 89 ? -3.376 -12.644 12.874 1.00 88.06 89 GLU A N 1
ATOM 690 C CA . GLU A 1 89 ? -2.811 -13.523 13.905 1.00 88.06 89 GLU A CA 1
ATOM 691 C C . GLU A 1 89 ? -2.407 -14.886 13.320 1.00 88.06 89 GLU A C 1
ATOM 693 O O . GLU A 1 89 ? -1.306 -15.379 13.575 1.00 88.06 89 GLU A O 1
ATOM 698 N N . ALA A 1 90 ? -3.265 -15.480 12.492 1.00 88.31 90 ALA A N 1
ATOM 699 C CA . ALA A 1 90 ? -2.980 -16.708 11.764 1.00 88.31 90 ALA A CA 1
ATOM 700 C C . ALA A 1 90 ? -1.804 -16.527 10.796 1.00 88.31 90 ALA A C 1
ATOM 702 O O . ALA A 1 90 ? -0.945 -17.405 10.704 1.00 88.31 90 ALA A O 1
ATOM 703 N N . THR A 1 91 ? -1.722 -15.382 10.109 1.00 88.00 91 THR A N 1
ATOM 704 C CA . THR A 1 91 ? -0.597 -15.079 9.213 1.00 88.00 91 THR A CA 1
ATOM 705 C C . THR A 1 91 ? 0.722 -15.020 9.981 1.00 88.00 91 THR A C 1
ATOM 707 O O . THR A 1 91 ? 1.683 -15.670 9.573 1.00 88.00 91 THR A O 1
ATOM 710 N N . LEU A 1 92 ? 0.762 -14.328 11.122 1.00 86.88 92 LEU A N 1
ATOM 711 C CA . LEU A 1 92 ? 1.954 -14.247 11.972 1.00 86.88 92 LEU A CA 1
ATOM 712 C C . LEU A 1 92 ? 2.367 -15.623 12.520 1.00 86.88 92 LEU A C 1
ATOM 714 O O . LEU A 1 92 ? 3.542 -15.979 12.456 1.00 86.88 92 LEU A O 1
ATOM 718 N N . LYS A 1 93 ? 1.412 -16.447 12.976 1.00 86.44 93 LYS A N 1
ATOM 719 C CA . LYS A 1 93 ? 1.687 -17.826 13.433 1.00 86.44 93 LYS A CA 1
ATOM 720 C C . LYS A 1 93 ? 2.258 -18.711 12.324 1.00 86.44 93 LYS A C 1
ATOM 722 O O . LYS A 1 93 ? 3.165 -19.510 12.570 1.00 86.44 93 LYS A O 1
ATOM 727 N N . ASN A 1 94 ? 1.746 -18.567 11.103 1.00 84.88 94 ASN A N 1
ATOM 728 C CA . ASN A 1 94 ? 2.256 -19.299 9.947 1.00 84.88 94 ASN A CA 1
ATOM 729 C C . ASN A 1 94 ? 3.689 -18.871 9.611 1.00 84.88 94 ASN A C 1
ATOM 731 O O . ASN A 1 94 ? 4.535 -19.734 9.403 1.00 84.88 94 ASN A O 1
ATOM 735 N N . ILE A 1 95 ? 3.983 -17.567 9.636 1.00 82.88 95 ILE A N 1
ATOM 736 C CA . ILE A 1 95 ? 5.341 -17.039 9.426 1.00 82.88 95 ILE A CA 1
ATOM 737 C C . ILE A 1 95 ? 6.313 -17.586 10.476 1.00 82.88 95 ILE A C 1
ATOM 739 O O . ILE A 1 95 ? 7.418 -17.998 10.141 1.00 82.88 95 ILE A O 1
ATOM 743 N N . GLU A 1 96 ? 5.911 -17.649 11.744 1.00 79.94 96 GLU A N 1
ATOM 744 C CA . GLU A 1 96 ? 6.748 -18.228 12.800 1.00 79.94 96 GLU A CA 1
ATOM 745 C C . GLU A 1 96 ? 7.007 -19.715 12.603 1.00 79.94 96 GLU A C 1
ATOM 747 O O . GLU A 1 96 ? 8.130 -20.179 12.793 1.00 79.94 96 GLU A O 1
ATOM 752 N N . THR A 1 97 ? 5.981 -20.458 12.192 1.00 82.44 97 THR A N 1
ATOM 753 C CA . THR A 1 97 ? 6.116 -21.884 11.888 1.00 82.44 97 THR A CA 1
ATOM 754 C C . THR A 1 97 ? 7.056 -22.090 10.699 1.00 82.44 97 THR A C 1
ATOM 756 O O . THR A 1 97 ? 7.949 -22.931 10.771 1.00 82.44 97 THR A O 1
ATOM 759 N N . GLU A 1 98 ? 6.922 -21.287 9.638 1.00 80.50 98 GLU A N 1
ATOM 760 C CA . GLU A 1 98 ? 7.846 -21.278 8.497 1.00 80.50 98 GLU A CA 1
ATOM 761 C C . GLU A 1 98 ? 9.282 -20.966 8.947 1.00 80.50 98 GLU A C 1
ATOM 763 O O . GLU A 1 98 ? 10.215 -21.671 8.568 1.00 80.50 98 GLU A O 1
ATOM 768 N N . ASN A 1 99 ? 9.476 -19.962 9.806 1.00 76.56 99 ASN A N 1
ATOM 769 C CA . ASN A 1 99 ? 10.794 -19.580 10.314 1.00 76.56 99 ASN A CA 1
ATOM 770 C C . ASN A 1 99 ? 11.425 -20.669 11.194 1.00 76.56 99 ASN A C 1
ATOM 772 O O . ASN A 1 99 ? 12.625 -20.925 11.089 1.00 76.56 99 ASN A O 1
ATOM 776 N N . ALA A 1 100 ? 10.631 -21.346 12.026 1.00 74.62 100 ALA A N 1
ATOM 777 C CA . ALA A 1 100 ? 11.085 -22.476 12.832 1.00 74.62 100 ALA A CA 1
ATOM 778 C C . ALA A 1 100 ? 11.447 -23.697 11.968 1.00 74.62 100 ALA A C 1
ATOM 780 O O . ALA A 1 100 ? 12.454 -24.356 12.211 1.00 74.62 100 ALA A O 1
ATOM 781 N N . LEU A 1 101 ? 10.666 -23.990 10.926 1.00 72.12 101 LEU A N 1
ATOM 782 C CA . LEU A 1 101 ? 10.984 -25.060 9.974 1.00 72.12 101 LEU A CA 1
ATOM 783 C C . LEU A 1 101 ? 12.254 -24.750 9.181 1.00 72.12 101 LEU A C 1
ATOM 785 O O . LEU A 1 101 ? 13.100 -25.630 8.993 1.00 72.12 101 LEU A O 1
ATOM 789 N N . ASN A 1 102 ? 12.404 -23.496 8.753 1.00 70.31 102 ASN A N 1
ATOM 790 C CA . ASN A 1 102 ? 13.603 -23.037 8.076 1.00 70.31 102 ASN A CA 1
ATOM 791 C C . ASN A 1 102 ? 14.811 -23.218 8.991 1.00 70.31 102 ASN A C 1
ATOM 793 O O . ASN A 1 102 ? 15.734 -23.909 8.582 1.00 70.31 102 ASN A O 1
ATOM 797 N N . SER A 1 103 ? 14.786 -22.726 10.238 1.00 66.56 103 SER A N 1
ATOM 798 C CA . SER A 1 103 ? 15.914 -22.848 11.181 1.00 66.56 103 SER A CA 1
ATOM 799 C C . SER A 1 103 ? 16.337 -24.300 11.449 1.00 66.56 103 SER A C 1
ATOM 801 O O . SER A 1 103 ? 17.533 -24.596 11.481 1.00 66.56 103 SER A O 1
ATOM 803 N N . VAL A 1 104 ? 15.382 -25.230 11.545 1.00 66.75 104 VAL A N 1
ATOM 804 C CA . VAL A 1 104 ? 15.664 -26.668 11.689 1.00 66.75 104 VAL A CA 1
ATOM 805 C C . VAL A 1 104 ? 16.299 -27.243 10.418 1.00 66.75 104 VAL A C 1
ATOM 807 O O . VAL A 1 104 ? 17.298 -27.957 10.505 1.00 66.75 104 VAL A O 1
ATOM 810 N N . THR A 1 105 ? 15.795 -26.883 9.236 1.00 60.78 105 THR A N 1
ATOM 811 C CA . THR A 1 105 ? 16.351 -27.315 7.936 1.00 60.78 105 THR A CA 1
ATOM 812 C C . THR A 1 105 ? 17.725 -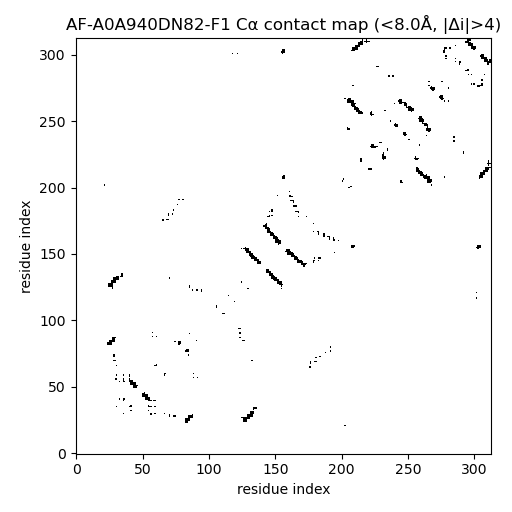26.680 7.651 1.00 60.78 105 THR A C 1
ATOM 814 O O . THR A 1 105 ? 18.560 -27.271 6.966 1.00 60.78 105 THR A O 1
ATOM 817 N N . MET A 1 106 ? 18.007 -25.498 8.214 1.00 59.56 106 MET A N 1
ATOM 818 C CA . MET A 1 106 ? 19.300 -24.806 8.087 1.00 59.56 106 MET A CA 1
ATOM 819 C C . MET A 1 106 ? 20.424 -25.533 8.833 1.00 59.56 106 MET A C 1
ATOM 821 O O . MET A 1 106 ? 21.564 -25.528 8.369 1.00 59.56 106 MET A O 1
ATOM 825 N N . SER A 1 107 ? 20.112 -26.190 9.959 1.00 53.28 107 SER A N 1
ATOM 826 C CA . SER A 1 107 ? 21.106 -26.907 10.776 1.00 53.28 107 SER A CA 1
ATOM 827 C C . SER A 1 107 ? 21.827 -28.043 10.029 1.00 53.28 107 SER A C 1
ATOM 829 O O . SER A 1 107 ? 22.910 -28.452 10.443 1.00 53.28 107 SER A O 1
ATOM 831 N N . SER A 1 108 ? 21.286 -28.501 8.893 1.00 56.06 108 SER A N 1
ATOM 832 C CA . SER A 1 108 ? 21.907 -29.491 8.003 1.00 56.06 108 SER A CA 1
ATOM 833 C C . SER A 1 108 ? 22.743 -28.921 6.843 1.00 56.06 108 SER A C 1
ATOM 835 O O . SER A 1 108 ? 23.468 -29.695 6.220 1.00 56.06 108 SER A O 1
ATOM 837 N N . SER A 1 109 ? 22.681 -27.614 6.544 1.00 57.41 109 SER A N 1
ATOM 838 C CA . SER A 1 109 ? 23.188 -27.053 5.269 1.00 57.41 109 SER A CA 1
ATOM 839 C C . SER A 1 109 ? 24.141 -25.852 5.399 1.00 57.41 109 SER A C 1
ATOM 841 O O . SER A 1 109 ? 24.712 -25.431 4.399 1.00 57.41 109 SER A O 1
ATOM 843 N N . GLY A 1 110 ? 24.355 -25.312 6.605 1.00 50.56 110 GLY A N 1
ATOM 844 C CA . GLY A 1 110 ? 25.476 -24.410 6.926 1.00 50.56 110 GLY A CA 1
ATOM 845 C C . GLY A 1 110 ? 25.393 -22.946 6.460 1.00 50.56 110 GLY A C 1
ATOM 846 O O . GLY A 1 110 ? 26.082 -22.122 7.051 1.00 50.56 110 GLY A O 1
ATOM 847 N N . ASP A 1 111 ? 24.543 -22.596 5.492 1.00 50.50 111 ASP A N 1
ATOM 848 C CA . ASP A 1 111 ? 24.358 -21.212 5.019 1.00 50.50 111 ASP A CA 1
ATOM 849 C C . ASP A 1 111 ? 22.962 -20.685 5.362 1.00 50.50 111 ASP A C 1
ATOM 851 O O . ASP A 1 111 ? 21.960 -21.278 4.968 1.00 50.50 111 ASP A O 1
ATOM 855 N N . GLY A 1 112 ? 22.901 -19.571 6.100 1.00 47.81 112 GLY A N 1
ATOM 856 C CA . GLY A 1 112 ? 21.669 -18.887 6.501 1.00 47.81 112 GLY A CA 1
ATOM 857 C C . GLY A 1 112 ? 21.031 -18.084 5.361 1.00 47.81 112 GLY A C 1
ATOM 858 O O . GLY A 1 112 ? 21.731 -17.420 4.600 1.00 47.81 112 GLY A O 1
ATOM 859 N N . PHE A 1 113 ? 19.698 -18.068 5.268 1.00 49.06 113 PHE A N 1
ATOM 860 C CA . PHE A 1 113 ? 19.005 -17.089 4.432 1.00 49.06 113 PHE A CA 1
ATOM 861 C C . PHE A 1 113 ? 19.063 -15.738 5.151 1.00 49.06 113 PHE A C 1
ATOM 863 O O . PHE A 1 113 ? 18.473 -15.575 6.218 1.00 49.06 113 PHE A O 1
ATOM 870 N N . ALA A 1 114 ? 19.786 -14.772 4.586 1.00 53.19 114 ALA A N 1
ATOM 871 C CA . ALA A 1 114 ? 19.717 -13.391 5.041 1.00 53.19 114 ALA A CA 1
ATOM 872 C C . ALA A 1 114 ? 18.385 -12.793 4.569 1.00 53.19 114 ALA A C 1
ATOM 874 O O . ALA A 1 114 ? 18.278 -12.335 3.435 1.00 53.19 114 ALA A O 1
ATOM 875 N N . GLU A 1 115 ? 17.363 -12.840 5.422 1.00 57.00 115 GLU A N 1
ATOM 876 C CA . GLU A 1 115 ? 16.102 -12.153 5.156 1.00 57.00 115 GLU A CA 1
ATOM 877 C C . GLU A 1 115 ? 16.247 -10.662 5.477 1.00 57.00 115 GLU A C 1
ATOM 879 O O . GLU A 1 115 ? 16.637 -10.266 6.578 1.00 57.00 115 GLU A O 1
ATOM 884 N N . THR A 1 116 ? 15.922 -9.813 4.510 1.00 57.34 116 THR A N 1
ATOM 885 C CA . THR A 1 116 ? 15.889 -8.366 4.721 1.00 57.34 116 THR A CA 1
ATOM 886 C C . THR A 1 116 ? 14.616 -7.964 5.479 1.00 57.34 116 THR A C 1
ATOM 888 O O . THR A 1 116 ? 13.556 -8.558 5.279 1.00 57.34 116 THR A O 1
ATOM 891 N N . PRO A 1 117 ? 14.630 -6.882 6.282 1.00 54.38 117 PRO A N 1
ATOM 892 C CA . PRO A 1 117 ? 13.420 -6.368 6.941 1.00 54.38 117 PRO A CA 1
ATOM 893 C C . PRO A 1 117 ? 12.252 -6.085 5.978 1.00 54.38 117 PRO A C 1
ATOM 895 O O . PRO A 1 117 ? 11.086 -6.139 6.359 1.00 54.38 117 PRO A O 1
ATOM 898 N N . ARG A 1 118 ? 12.557 -5.826 4.700 1.00 58.91 118 ARG A N 1
ATOM 899 C CA . ARG A 1 118 ? 11.562 -5.674 3.632 1.00 58.91 118 ARG A CA 1
ATOM 900 C C . ARG A 1 118 ? 10.887 -6.984 3.240 1.00 58.91 118 ARG A C 1
ATOM 902 O O . ARG A 1 118 ? 9.686 -6.974 2.994 1.00 58.91 118 ARG A O 1
ATOM 909 N N . GLU A 1 119 ? 11.636 -8.076 3.149 1.00 60.88 119 GLU A N 1
ATOM 910 C CA . GLU A 1 119 ? 11.081 -9.403 2.860 1.00 60.88 119 GLU A CA 1
ATOM 911 C C . GLU A 1 119 ? 10.180 -9.859 4.005 1.00 60.88 119 GLU A C 1
ATOM 913 O O . GLU A 1 119 ? 9.074 -10.328 3.751 1.00 60.88 119 GLU A O 1
ATOM 918 N N . MET A 1 120 ? 10.574 -9.562 5.246 1.00 61.94 120 MET A N 1
ATOM 919 C CA . MET A 1 120 ? 9.750 -9.817 6.424 1.00 61.94 120 MET A CA 1
ATOM 920 C C . MET A 1 120 ? 8.417 -9.053 6.364 1.00 61.94 120 MET A C 1
ATOM 922 O O . MET A 1 120 ? 7.357 -9.652 6.534 1.00 61.94 120 MET A O 1
ATOM 926 N N . MET A 1 121 ? 8.439 -7.753 6.042 1.00 60.97 121 MET A N 1
ATOM 927 C CA . MET A 1 121 ? 7.209 -6.962 5.865 1.00 60.97 121 MET A CA 1
ATOM 928 C C . MET A 1 121 ? 6.357 -7.452 4.686 1.00 60.97 121 MET A C 1
ATOM 930 O O . MET A 1 121 ? 5.140 -7.569 4.810 1.00 60.97 121 MET A O 1
ATOM 934 N N . SER A 1 122 ? 6.982 -7.804 3.557 1.00 64.94 122 SER A N 1
ATOM 935 C CA . SER A 1 122 ? 6.273 -8.367 2.399 1.00 64.94 122 SER A CA 1
ATOM 936 C C . SER A 1 122 ? 5.632 -9.720 2.709 1.00 64.94 122 SER A C 1
ATOM 938 O O . SER A 1 122 ? 4.617 -10.065 2.113 1.00 64.94 122 SER A O 1
ATOM 940 N N . ARG A 1 123 ? 6.217 -10.492 3.629 1.00 65.75 123 ARG A N 1
ATOM 941 C CA . ARG A 1 123 ? 5.688 -11.782 4.071 1.00 65.75 123 ARG A CA 1
ATOM 942 C C . ARG A 1 123 ? 4.475 -11.624 4.983 1.00 65.75 123 ARG A C 1
ATOM 944 O O . ARG A 1 123 ? 3.595 -12.479 4.945 1.00 65.75 123 ARG A O 1
ATOM 951 N N . VAL A 1 124 ? 4.426 -10.551 5.777 1.00 64.81 124 VAL A N 1
ATOM 952 C CA . VAL A 1 124 ? 3.248 -10.178 6.577 1.00 64.81 124 VAL A CA 1
ATOM 953 C C . VAL A 1 124 ? 2.131 -9.666 5.664 1.00 64.81 124 VAL A C 1
ATOM 955 O O . VAL A 1 124 ? 0.987 -10.083 5.810 1.00 64.81 124 VAL A O 1
ATOM 958 N N . ALA A 1 125 ? 2.459 -8.854 4.657 1.00 65.94 125 ALA A N 1
ATOM 959 C CA . ALA A 1 125 ? 1.502 -8.288 3.709 1.00 65.94 125 ALA A CA 1
ATOM 960 C C . ALA A 1 125 ? 1.041 -9.281 2.615 1.00 65.94 125 ALA A C 1
ATOM 962 O O . ALA A 1 125 ? 1.211 -9.029 1.424 1.00 65.94 125 ALA A O 1
ATOM 963 N N . LYS A 1 126 ? 0.441 -10.420 3.002 1.00 71.94 126 LYS A N 1
ATOM 964 C CA . LYS A 1 126 ? -0.086 -11.433 2.054 1.00 71.94 126 LYS A CA 1
ATOM 965 C C . LYS A 1 126 ? -1.398 -11.031 1.368 1.00 71.94 126 LYS A C 1
ATOM 967 O O . LYS A 1 126 ? -1.830 -11.726 0.451 1.00 71.94 126 LYS A O 1
ATOM 972 N N . ALA A 1 127 ? -2.052 -9.975 1.840 1.00 82.56 127 ALA A N 1
ATOM 973 C CA . ALA A 1 127 ? -3.311 -9.493 1.286 1.00 82.56 127 ALA A CA 1
ATOM 974 C C . ALA A 1 127 ? -3.090 -8.468 0.165 1.00 82.56 127 ALA A C 1
ATOM 976 O O . ALA A 1 127 ? -2.043 -7.825 0.089 1.00 82.56 127 ALA A O 1
ATOM 977 N N . ASP A 1 128 ? -4.096 -8.289 -0.689 1.00 84.19 128 ASP A N 1
ATOM 978 C CA . ASP A 1 128 ? -4.088 -7.254 -1.728 1.00 84.19 128 ASP A CA 1
ATOM 979 C C . ASP A 1 128 ? -4.181 -5.845 -1.122 1.00 84.19 128 ASP A C 1
ATOM 981 O O . ASP A 1 128 ? -3.566 -4.916 -1.636 1.00 84.19 128 ASP A O 1
ATOM 985 N N . LEU A 1 129 ? -4.907 -5.690 -0.009 1.00 89.38 129 LEU A N 1
ATOM 986 C CA . LEU A 1 129 ? -4.976 -4.449 0.763 1.00 89.38 129 LEU A CA 1
ATOM 987 C C . LEU A 1 129 ? -4.608 -4.678 2.232 1.00 89.38 129 LEU A C 1
ATOM 989 O O . LEU A 1 129 ? -5.027 -5.662 2.848 1.00 89.38 129 LEU A O 1
ATOM 993 N N . LEU A 1 130 ? -3.898 -3.714 2.809 1.00 91.38 130 LEU A N 1
ATOM 994 C CA . LEU A 1 130 ? -3.687 -3.583 4.247 1.00 91.38 130 LEU A CA 1
ATOM 995 C C . LEU A 1 130 ? -4.636 -2.518 4.791 1.00 91.38 130 LEU A C 1
ATOM 997 O O . LEU A 1 130 ? -4.554 -1.360 4.401 1.00 91.38 130 LEU A O 1
ATOM 1001 N N . LEU A 1 131 ? -5.547 -2.905 5.676 1.00 93.75 131 LEU A N 1
ATOM 1002 C CA . LEU A 1 131 ? -6.465 -2.001 6.355 1.00 93.75 131 LEU A CA 1
ATOM 1003 C C . LEU A 1 131 ? -5.902 -1.680 7.737 1.00 93.75 131 LEU A C 1
ATOM 1005 O O . LEU A 1 131 ? -6.015 -2.468 8.671 1.00 93.75 131 LEU A O 1
ATOM 1009 N N . GLU A 1 132 ? -5.289 -0.515 7.860 1.00 93.94 132 GLU A N 1
ATOM 1010 C CA . GLU A 1 132 ? -4.787 0.011 9.117 1.00 93.94 132 GLU A CA 1
ATOM 1011 C C . GLU A 1 132 ? -5.919 0.580 9.964 1.00 93.94 132 GLU A C 1
ATOM 1013 O O . GLU A 1 132 ? -6.694 1.414 9.491 1.00 93.94 132 GLU A O 1
ATOM 1018 N N . VAL A 1 133 ? -5.974 0.180 11.232 1.00 93.69 133 VAL A N 1
ATOM 1019 C CA . VAL A 1 133 ? -6.916 0.706 12.224 1.00 93.69 133 VAL A CA 1
ATOM 1020 C C . VAL A 1 133 ? -6.173 1.370 13.375 1.00 93.69 133 VAL A C 1
ATOM 1022 O O . VAL A 1 133 ? -5.169 0.865 13.878 1.00 93.69 133 VAL A O 1
ATOM 1025 N N . GLY A 1 134 ? -6.660 2.518 13.818 1.00 93.69 134 GLY A N 1
ATOM 1026 C CA . GLY A 1 134 ? -6.126 3.223 14.974 1.00 93.69 134 GLY A CA 1
ATOM 1027 C C . GLY A 1 134 ? -7.222 3.967 15.710 1.00 93.69 134 GLY A C 1
ATOM 1028 O O . GLY A 1 134 ? -8.261 4.305 15.144 1.00 93.69 134 GLY A O 1
ATOM 1029 N N . TRP A 1 135 ? -7.003 4.214 16.995 1.00 93.00 135 TRP A N 1
ATOM 1030 C CA . TRP A 1 135 ? -7.887 5.062 17.777 1.00 93.00 135 TRP A CA 1
ATOM 1031 C C . TRP A 1 135 ? -7.155 5.747 18.923 1.00 93.00 135 TRP A C 1
ATOM 1033 O O . TRP A 1 135 ? -6.183 5.230 19.466 1.00 93.00 135 TRP A O 1
ATOM 1043 N N . THR A 1 136 ? -7.699 6.879 19.343 1.00 91.25 136 THR A N 1
ATOM 1044 C CA . THR A 1 136 ? -7.257 7.636 20.507 1.00 91.25 136 THR A CA 1
ATOM 1045 C C . THR A 1 136 ? -8.474 7.922 21.376 1.00 91.25 136 THR A C 1
ATOM 1047 O O . THR A 1 136 ? -9.508 8.399 20.900 1.00 91.25 136 THR A O 1
ATOM 1050 N N . MET A 1 137 ? -8.369 7.616 22.667 1.00 88.88 137 MET A N 1
ATOM 1051 C CA . MET A 1 137 ? -9.436 7.883 23.626 1.00 88.88 137 MET A CA 1
ATOM 1052 C C . MET A 1 137 ? -9.273 9.282 24.219 1.00 88.88 137 MET A C 1
ATOM 1054 O O . MET A 1 137 ? -8.274 9.586 24.866 1.00 88.88 137 MET A O 1
ATOM 1058 N N . ASN A 1 138 ? -10.282 10.124 24.023 1.00 89.56 138 ASN A N 1
ATOM 1059 C CA . ASN A 1 138 ? -10.325 11.479 24.550 1.00 89.56 138 ASN A CA 1
ATOM 1060 C C . ASN A 1 138 ? -11.109 11.487 25.863 1.00 89.56 138 ASN A C 1
ATOM 1062 O O . ASN A 1 138 ? -12.247 11.018 25.921 1.00 89.56 138 ASN A O 1
ATOM 1066 N N . VAL A 1 139 ? -10.524 12.058 26.915 1.00 88.19 139 VAL A N 1
ATOM 1067 C CA . VAL A 1 139 ?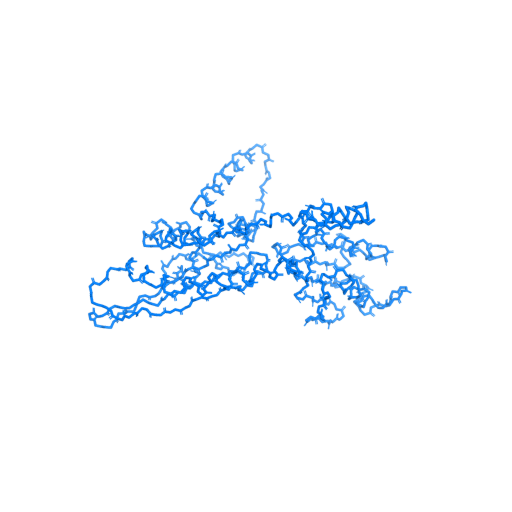 -11.156 12.144 28.237 1.00 88.19 139 VAL A CA 1
ATOM 1068 C C . VAL A 1 139 ? -11.278 13.608 28.641 1.00 88.19 139 VAL A C 1
ATOM 1070 O O . VAL A 1 139 ? -10.277 14.297 28.820 1.00 88.19 139 VAL A O 1
ATOM 1073 N N . ILE A 1 140 ? -12.515 14.087 28.792 1.00 87.00 140 ILE A N 1
ATOM 1074 C CA . ILE A 1 140 ? -12.826 15.446 29.252 1.00 87.00 140 ILE A CA 1
ATOM 1075 C C . ILE A 1 140 ? -13.712 15.337 30.497 1.00 87.00 140 ILE A C 1
ATOM 1077 O O . ILE A 1 140 ? -14.936 15.193 30.418 1.00 87.00 140 ILE A O 1
ATOM 1081 N N . GLY A 1 141 ? -13.085 15.392 31.674 1.00 87.00 141 GLY A N 1
ATOM 1082 C CA . GLY A 1 141 ? -13.767 15.135 32.945 1.00 87.00 141 GLY A CA 1
ATOM 1083 C C . GLY A 1 141 ? -14.355 13.713 32.977 1.00 87.00 141 GLY A C 1
ATOM 1084 O O . GLY A 1 141 ? -13.630 12.767 32.679 1.00 87.00 141 GLY A O 1
ATOM 1085 N N . PRO A 1 142 ? -15.649 13.524 33.308 1.00 86.12 142 PRO A N 1
ATOM 1086 C CA . PRO A 1 142 ? -16.288 12.204 33.278 1.00 86.12 142 PRO A CA 1
ATOM 1087 C C . PRO A 1 142 ? -16.679 11.741 31.865 1.00 86.12 142 PRO A C 1
ATOM 1089 O O . PRO A 1 142 ? -17.130 10.607 31.702 1.00 86.12 142 PRO A O 1
ATOM 1092 N N . LYS A 1 143 ? -16.568 12.612 30.852 1.00 87.44 143 LYS A N 1
ATOM 1093 C CA . LYS A 1 143 ? -16.950 12.295 29.475 1.00 87.44 143 LYS A CA 1
ATOM 1094 C C . LYS A 1 143 ? -15.785 11.639 28.747 1.00 87.44 143 LYS A C 1
ATOM 1096 O O . LYS A 1 143 ? -14.658 12.132 28.806 1.00 87.44 143 LYS A O 1
ATOM 1101 N N . LYS A 1 144 ? -16.086 10.574 28.012 1.00 87.81 144 LYS A N 1
ATOM 1102 C CA . LYS A 1 144 ? -15.166 9.901 27.098 1.00 87.81 144 LYS A CA 1
ATOM 1103 C C . LYS A 1 144 ? -15.692 10.027 25.673 1.00 87.81 144 LYS A C 1
ATOM 1105 O O . LYS A 1 144 ? -16.890 9.877 25.450 1.00 87.81 144 LYS A O 1
ATOM 1110 N N . SER A 1 145 ? -14.811 10.294 24.722 1.00 87.94 145 SER A N 1
ATOM 1111 C CA . SER A 1 145 ? -15.077 10.106 23.294 1.00 87.94 145 SER A CA 1
ATOM 1112 C C . SER A 1 145 ? -13.907 9.379 22.652 1.00 87.94 145 SER A C 1
ATOM 1114 O O . SER A 1 145 ? -12.821 9.289 23.224 1.00 87.94 145 SER A O 1
ATOM 1116 N N . LEU A 1 146 ? -14.127 8.846 21.461 1.00 89.94 146 LEU A N 1
ATOM 1117 C CA . LEU A 1 146 ? -13.139 8.075 20.732 1.00 89.94 146 LEU A CA 1
ATOM 1118 C C . LEU A 1 146 ? -12.899 8.733 19.382 1.00 89.94 146 LEU A C 1
ATOM 1120 O O . LEU A 1 146 ? -13.844 8.891 18.617 1.00 89.94 146 LEU A O 1
ATOM 1124 N N . THR A 1 147 ? -11.655 9.091 19.086 1.00 91.12 147 THR A N 1
ATOM 1125 C CA . THR A 1 147 ? -11.243 9.418 17.720 1.00 91.12 147 THR A CA 1
ATOM 1126 C C . THR A 1 147 ? -10.719 8.145 17.080 1.00 91.12 147 THR A C 1
ATOM 1128 O O . THR A 1 147 ? -9.759 7.580 17.590 1.00 91.12 147 THR A O 1
ATOM 1131 N N . PHE A 1 148 ? -11.334 7.684 15.998 1.00 91.81 148 PHE A N 1
ATOM 1132 C CA . PHE A 1 148 ? -10.895 6.502 15.260 1.00 91.81 148 PHE A CA 1
ATOM 1133 C C . PHE A 1 148 ? -10.366 6.901 13.878 1.00 91.81 148 PHE A C 1
ATOM 1135 O O . PHE A 1 148 ? -10.767 7.924 13.313 1.00 91.81 148 PHE A O 1
ATOM 1142 N N . SER A 1 149 ? -9.488 6.071 13.328 1.00 92.75 149 SER A N 1
ATOM 1143 C CA . SER A 1 149 ? -9.021 6.149 11.952 1.00 92.75 149 SER A CA 1
ATOM 1144 C C . SER A 1 149 ? -8.953 4.755 11.328 1.00 92.75 149 SER A C 1
ATOM 1146 O O . SER A 1 149 ? -8.537 3.783 11.959 1.00 92.75 149 SER A O 1
ATOM 1148 N N . MET A 1 150 ? -9.372 4.667 10.069 1.00 93.25 150 MET A N 1
ATOM 1149 C CA . MET A 1 150 ? -9.190 3.507 9.204 1.00 93.25 150 MET A CA 1
ATOM 1150 C C . MET A 1 150 ? -8.565 3.968 7.896 1.00 93.25 150 MET A C 1
ATOM 1152 O O . MET A 1 150 ? -9.021 4.951 7.306 1.00 93.25 150 MET A O 1
ATOM 1156 N N . ARG A 1 151 ? -7.545 3.256 7.424 1.00 95.00 151 ARG A N 1
ATOM 1157 C CA . ARG A 1 151 ? -6.906 3.513 6.129 1.00 95.00 151 ARG A CA 1
ATOM 1158 C C . ARG A 1 151 ? -6.679 2.202 5.407 1.00 95.00 151 ARG A C 1
ATOM 1160 O O . ARG A 1 151 ? -6.124 1.283 5.990 1.00 95.00 151 ARG A O 1
ATOM 1167 N N . ALA A 1 152 ? -7.081 2.108 4.150 1.00 93.25 152 ALA A N 1
ATOM 1168 C CA . ALA A 1 152 ? -6.706 0.997 3.292 1.00 93.25 152 ALA A CA 1
ATOM 1169 C C . ALA A 1 152 ? -5.525 1.411 2.417 1.00 93.25 152 ALA A C 1
ATOM 1171 O O . ALA A 1 152 ? -5.614 2.383 1.668 1.00 93.25 152 ALA A O 1
ATOM 1172 N N . LEU A 1 153 ? -4.442 0.650 2.499 1.00 90.88 153 LEU A N 1
ATOM 1173 C CA . LEU A 1 153 ? -3.254 0.773 1.674 1.00 90.88 153 LEU A CA 1
ATOM 1174 C C . LEU A 1 153 ? -3.227 -0.384 0.677 1.00 90.88 153 LEU A C 1
ATOM 1176 O O . LEU A 1 153 ? -3.375 -1.545 1.059 1.00 90.88 153 LEU A O 1
ATOM 1180 N N . ASP A 1 154 ? -3.007 -0.087 -0.599 1.00 87.62 154 ASP A N 1
ATOM 1181 C CA . ASP A 1 154 ? -2.727 -1.123 -1.591 1.00 87.62 154 ASP A CA 1
ATOM 1182 C C . ASP A 1 154 ? -1.363 -1.755 -1.309 1.00 87.62 154 ASP A C 1
ATOM 1184 O O . ASP A 1 154 ? -0.345 -1.064 -1.324 1.00 87.62 154 ASP A O 1
ATOM 1188 N N . SER A 1 155 ? -1.311 -3.069 -1.068 1.00 82.62 155 SER A N 1
ATOM 1189 C CA . SER A 1 155 ? -0.046 -3.747 -0.754 1.00 82.62 155 SER A CA 1
ATOM 1190 C C . SER A 1 155 ? 0.944 -3.681 -1.920 1.00 82.62 155 SER A C 1
ATOM 1192 O O . SER A 1 155 ? 2.163 -3.752 -1.718 1.00 82.62 155 SER A O 1
ATOM 1194 N N . TYR A 1 156 ? 0.431 -3.467 -3.137 1.00 77.94 156 TYR A N 1
ATOM 1195 C CA . TYR A 1 156 ? 1.224 -3.336 -4.348 1.00 77.94 156 TYR A CA 1
ATOM 1196 C C . TYR A 1 156 ? 1.980 -2.006 -4.402 1.00 77.94 156 TYR A C 1
ATOM 1198 O O . TYR A 1 156 ? 3.209 -1.998 -4.504 1.00 77.94 156 TYR A O 1
ATOM 1206 N N . THR A 1 157 ? 1.257 -0.888 -4.318 1.00 79.31 157 THR A N 1
ATOM 1207 C CA . THR A 1 157 ? 1.806 0.467 -4.503 1.00 79.31 157 THR A CA 1
ATOM 1208 C C . THR A 1 157 ? 2.081 1.223 -3.207 1.00 79.31 157 THR A C 1
ATOM 1210 O O . THR A 1 157 ? 2.750 2.255 -3.244 1.00 79.31 157 THR A O 1
ATOM 1213 N N . GLN A 1 158 ? 1.585 0.723 -2.073 1.00 80.75 158 GLN A N 1
ATOM 1214 C CA . GLN A 1 158 ? 1.571 1.388 -0.764 1.00 80.75 158 GLN A CA 1
ATOM 1215 C C . GLN A 1 158 ? 0.779 2.707 -0.747 1.00 80.75 158 GLN A C 1
ATOM 1217 O O . GLN A 1 158 ? 0.909 3.501 0.184 1.00 80.75 158 GLN A O 1
ATOM 1222 N N . LYS A 1 159 ? -0.040 2.966 -1.774 1.00 85.31 159 LYS A N 1
ATOM 1223 C CA . LYS A 1 159 ? -0.912 4.143 -1.824 1.00 85.31 159 LYS A CA 1
ATOM 1224 C C . LYS A 1 159 ? -2.160 3.908 -0.990 1.00 85.31 159 LYS A C 1
ATOM 1226 O O . LYS A 1 159 ? -2.696 2.802 -0.963 1.00 85.31 159 LYS A O 1
ATOM 1231 N N . GLU A 1 160 ? -2.632 4.972 -0.354 1.00 91.44 160 GLU A N 1
ATOM 1232 C CA . GLU A 1 160 ? -3.941 4.979 0.286 1.00 91.44 160 GLU A CA 1
ATOM 1233 C C . GLU A 1 160 ? -5.039 4.944 -0.781 1.00 91.44 160 GLU A C 1
ATOM 1235 O O . GLU A 1 160 ? -5.015 5.729 -1.731 1.00 91.44 160 GLU A O 1
ATOM 1240 N N . VAL A 1 161 ? -5.979 4.014 -0.624 1.00 92.62 161 VAL A N 1
ATOM 1241 C CA . VAL A 1 161 ? -7.099 3.793 -1.553 1.00 92.62 161 VAL A CA 1
ATOM 1242 C C . VAL A 1 161 ? -8.458 4.057 -0.914 1.00 92.62 161 VAL A C 1
ATOM 1244 O O . VAL A 1 161 ? -9.437 4.273 -1.622 1.00 92.62 161 VAL A O 1
ATOM 1247 N N . ALA A 1 162 ? -8.524 4.041 0.417 1.00 94.25 162 ALA A N 1
ATOM 1248 C CA . ALA A 1 162 ? -9.697 4.444 1.175 1.00 94.25 162 ALA A CA 1
ATOM 1249 C C . ALA A 1 162 ? -9.279 4.950 2.554 1.00 94.25 162 ALA A C 1
ATOM 1251 O O . ALA A 1 162 ? -8.357 4.403 3.164 1.00 94.25 162 ALA A O 1
ATOM 1252 N N . SER A 1 163 ? -9.999 5.935 3.080 1.00 94.81 163 SER A N 1
ATOM 1253 C CA . SER A 1 163 ? -9.841 6.364 4.467 1.00 94.81 163 SER A CA 1
ATOM 1254 C C . SER A 1 163 ? -11.154 6.785 5.112 1.00 94.81 163 SER A C 1
ATOM 1256 O O . SER A 1 163 ? -12.115 7.194 4.456 1.00 94.81 163 SER A O 1
ATOM 1258 N N . ALA A 1 164 ? -11.196 6.634 6.431 1.00 93.00 164 ALA A N 1
ATOM 1259 C CA . ALA A 1 164 ? -12.269 7.099 7.291 1.00 93.00 164 ALA A CA 1
ATOM 1260 C C . ALA A 1 164 ? -11.670 7.573 8.616 1.00 93.00 164 ALA A C 1
ATOM 1262 O O . ALA A 1 164 ? -10.873 6.868 9.230 1.00 93.00 164 ALA A O 1
ATOM 1263 N N . ILE A 1 165 ? -12.046 8.772 9.052 1.00 92.25 165 ILE A N 1
ATOM 1264 C CA . ILE A 1 165 ? -11.633 9.344 10.334 1.00 92.25 165 ILE A CA 1
ATOM 1265 C C . ILE A 1 165 ? -12.859 9.987 10.956 1.00 92.25 165 ILE A C 1
ATOM 1267 O O . ILE A 1 165 ? -13.599 10.702 10.279 1.00 92.25 165 ILE A O 1
ATOM 1271 N N . GLY A 1 166 ? -13.054 9.775 12.250 1.00 88.88 166 GLY A N 1
ATOM 1272 C CA . GLY A 1 166 ? -14.149 10.412 12.959 1.00 88.88 166 GLY A CA 1
ATOM 1273 C C . GLY A 1 166 ? -13.993 10.360 14.462 1.00 88.88 166 GLY A C 1
ATOM 1274 O O . GLY A 1 166 ? -13.168 9.624 15.002 1.00 88.88 166 GLY A O 1
ATOM 1275 N N . THR A 1 167 ? -14.814 11.152 15.141 1.00 89.25 167 THR A N 1
ATOM 1276 C CA . THR A 1 167 ? -14.869 11.186 16.599 1.00 89.25 167 THR A CA 1
ATOM 1277 C C . THR A 1 167 ? -16.287 10.886 17.055 1.00 89.25 167 THR A C 1
ATOM 1279 O O . THR A 1 167 ? -17.232 11.521 16.585 1.00 89.25 167 THR A O 1
ATOM 1282 N N . THR A 1 168 ? -16.443 9.924 17.963 1.00 87.88 168 THR A N 1
ATOM 1283 C CA .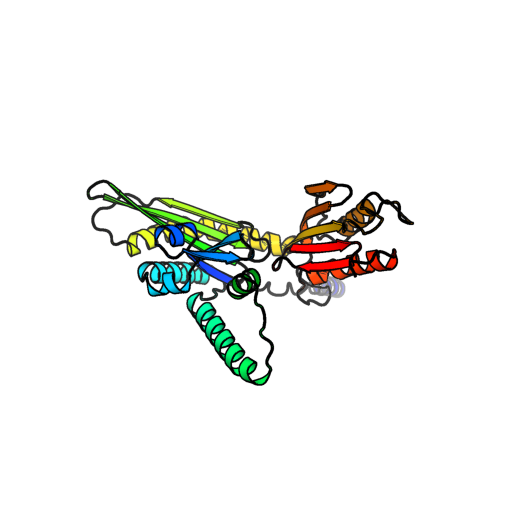 THR A 1 168 ? -17.747 9.592 18.547 1.00 87.88 168 THR A CA 1
ATOM 1284 C C . THR A 1 168 ? -18.261 10.712 19.443 1.00 87.88 168 THR A C 1
ATOM 1286 O O . THR A 1 168 ? -17.503 11.553 19.945 1.00 87.88 168 THR A O 1
ATOM 1289 N N . SER A 1 169 ? -19.574 10.723 19.670 1.00 86.31 169 SER A N 1
ATOM 1290 C CA . SER A 1 169 ? -20.175 11.679 20.597 1.00 86.31 169 SER A CA 1
ATOM 1291 C C . SER A 1 169 ? -19.660 11.442 22.024 1.00 86.31 169 SER A C 1
ATOM 1293 O O . SER A 1 169 ? -19.568 10.292 22.458 1.00 86.31 169 SER A O 1
ATOM 1295 N N . PRO A 1 170 ? -19.342 12.499 22.798 1.00 87.00 170 PRO A N 1
ATOM 1296 C CA . PRO A 1 170 ? -18.924 12.334 24.184 1.00 87.00 170 PRO A CA 1
ATOM 1297 C C . PRO A 1 170 ? -20.005 11.646 25.019 1.00 87.00 170 PRO A C 1
ATOM 1299 O O . PRO A 1 170 ? -21.123 12.152 25.126 1.00 87.00 170 PRO A O 1
ATOM 1302 N N . SER A 1 171 ? -19.647 10.542 25.666 1.00 83.56 171 SER A N 1
ATOM 1303 C CA . SER A 1 171 ? -20.549 9.754 26.500 1.00 83.56 171 SER A CA 1
ATOM 1304 C C . SER A 1 171 ? -19.985 9.526 27.903 1.00 83.56 171 SER A C 1
ATOM 1306 O O . SER A 1 171 ? -18.788 9.684 28.155 1.00 83.56 171 SER A O 1
ATOM 1308 N N . ILE A 1 172 ? -20.865 9.193 28.843 1.00 79.69 172 ILE A N 1
ATOM 1309 C CA . ILE A 1 172 ? -20.526 8.871 30.231 1.00 79.69 172 ILE A CA 1
ATOM 1310 C C . ILE A 1 172 ? -20.783 7.375 30.416 1.00 79.69 172 ILE A C 1
ATOM 1312 O O . ILE A 1 172 ? -21.860 6.897 30.080 1.00 79.69 172 ILE A O 1
ATOM 1316 N N . ALA A 1 173 ? -19.807 6.655 30.973 1.00 68.06 173 ALA A N 1
ATOM 1317 C CA . ALA A 1 173 ? -19.915 5.229 31.311 1.00 68.06 173 ALA A CA 1
ATOM 1318 C C . ALA A 1 173 ? -20.125 4.256 30.127 1.00 68.06 173 ALA A C 1
ATOM 1320 O O . ALA A 1 173 ? -20.649 3.164 30.325 1.00 68.06 173 ALA A O 1
ATOM 1321 N N . VAL A 1 174 ? -19.689 4.614 28.914 1.00 76.12 174 VAL A N 1
ATOM 1322 C CA . VAL A 1 174 ? -19.638 3.671 27.783 1.00 76.12 174 VAL A CA 1
ATOM 1323 C C . VAL A 1 174 ? -18.276 2.984 27.746 1.00 76.12 174 VAL A C 1
ATOM 1325 O O . VAL A 1 174 ? -17.233 3.638 27.845 1.00 76.12 174 VAL A O 1
ATOM 1328 N N . GLU A 1 175 ? -18.305 1.659 27.634 1.00 79.81 175 GLU A N 1
ATOM 1329 C CA . GLU A 1 175 ? -17.119 0.818 27.489 1.00 79.81 175 GLU A CA 1
ATOM 1330 C C . GLU A 1 175 ? -16.439 1.062 26.136 1.00 79.81 175 GLU A C 1
ATOM 1332 O O . GLU A 1 175 ? -17.099 1.307 25.124 1.00 79.81 175 GLU A O 1
ATOM 1337 N N . LEU A 1 176 ? -15.106 0.977 26.107 1.00 79.06 176 LEU A N 1
ATOM 1338 C CA . LEU A 1 176 ? -14.305 1.238 24.906 1.00 79.06 176 LEU A CA 1
ATOM 1339 C C . LEU A 1 176 ? -14.767 0.418 23.676 1.00 79.06 176 LEU A C 1
ATOM 1341 O O . LEU A 1 176 ? -14.925 1.028 22.616 1.00 79.06 176 LEU A O 1
ATOM 1345 N N . PRO A 1 177 ? -15.076 -0.894 23.783 1.00 79.69 177 PRO A N 1
ATOM 1346 C CA . PRO A 1 177 ? -15.585 -1.679 22.654 1.00 79.69 177 PRO A CA 1
ATOM 1347 C C . PRO A 1 177 ? -16.864 -1.121 22.017 1.00 79.69 177 PRO A C 1
ATOM 1349 O O . PRO A 1 177 ? -16.996 -1.154 20.799 1.00 79.69 177 PRO A O 1
ATOM 1352 N N . VAL A 1 178 ? -17.775 -0.550 22.813 1.00 83.81 178 VAL A N 1
ATOM 1353 C CA . VAL A 1 178 ? -19.037 0.016 22.303 1.00 83.81 178 VAL A CA 1
ATOM 1354 C C . VAL A 1 178 ? -18.775 1.305 21.521 1.00 83.81 178 VAL A C 1
ATOM 1356 O O . VAL A 1 178 ? -19.349 1.504 20.454 1.00 83.81 178 VAL A O 1
ATOM 1359 N N . LEU A 1 179 ? -17.865 2.160 22.006 1.00 85.38 179 LEU A N 1
ATOM 1360 C CA . LEU A 1 179 ? -17.459 3.365 21.268 1.00 85.38 179 LEU A CA 1
ATOM 1361 C C . LEU A 1 179 ? -16.770 3.009 19.943 1.00 85.38 179 LEU A C 1
ATOM 1363 O O . LEU A 1 179 ? -16.946 3.714 18.954 1.00 85.38 179 LEU A O 1
ATOM 1367 N N . LEU A 1 180 ? -15.984 1.931 19.922 1.00 82.25 180 LEU A N 1
ATOM 1368 C CA . LEU A 1 180 ? -15.307 1.445 18.717 1.00 82.25 180 LEU A CA 1
ATOM 1369 C C . LEU A 1 180 ? -16.299 0.888 17.691 1.00 82.25 180 LEU A C 1
ATOM 1371 O O . LEU A 1 180 ? -16.183 1.196 16.508 1.00 82.25 180 LEU A O 1
ATOM 1375 N N . GLU A 1 181 ? -17.288 0.115 18.136 1.00 82.56 181 GLU A N 1
ATOM 1376 C CA . GLU A 1 181 ? -18.350 -0.412 17.276 1.00 82.56 181 GLU A CA 1
ATOM 1377 C C . GLU A 1 181 ? -19.191 0.712 16.653 1.00 82.56 181 GLU A C 1
ATOM 1379 O O . GLU A 1 181 ? -19.410 0.716 15.439 1.00 82.56 181 GLU A O 1
ATOM 1384 N N . GLU A 1 182 ? -19.604 1.706 17.449 1.00 85.94 182 GLU A N 1
ATOM 1385 C CA . GLU A 1 182 ? -20.331 2.886 16.958 1.00 85.94 182 GLU A CA 1
ATOM 1386 C C . GLU A 1 182 ? -19.505 3.648 15.912 1.00 85.94 182 GLU A C 1
ATOM 1388 O O . GLU A 1 182 ? -20.011 4.011 14.844 1.00 85.94 182 GLU A O 1
ATOM 1393 N N . ALA A 1 183 ? -18.218 3.855 16.206 1.00 84.75 183 ALA A N 1
ATOM 1394 C CA . ALA A 1 183 ? -17.282 4.538 15.330 1.00 84.75 183 ALA A CA 1
ATOM 1395 C C . ALA A 1 183 ? -17.134 3.819 13.984 1.00 84.75 183 ALA A C 1
ATOM 1397 O O . ALA A 1 183 ? -17.379 4.419 12.944 1.00 84.75 183 ALA A O 1
ATOM 1398 N N . VAL A 1 184 ? -16.788 2.532 13.983 1.00 83.81 184 VAL A N 1
ATOM 1399 C CA . VAL A 1 184 ? -16.575 1.781 12.738 1.00 83.81 184 VAL A CA 1
ATOM 1400 C C . VAL A 1 184 ? -17.877 1.672 11.937 1.00 83.81 184 VAL A C 1
ATOM 1402 O O . VAL A 1 184 ? -17.875 1.917 10.729 1.00 83.81 184 VAL A O 1
ATOM 1405 N N . SER A 1 185 ? -19.004 1.393 12.598 1.00 85.69 185 SER A N 1
ATOM 1406 C CA . SER A 1 185 ? -20.310 1.272 11.934 1.00 85.69 185 SER A CA 1
ATOM 1407 C C . SER A 1 185 ? -20.708 2.555 11.206 1.00 85.69 185 SER A C 1
ATOM 1409 O O . SER A 1 185 ? -21.180 2.493 10.071 1.00 85.69 185 SER A O 1
ATOM 1411 N N . SER A 1 186 ? -20.458 3.716 11.819 1.00 87.50 186 SER A N 1
ATOM 1412 C CA . SER A 1 186 ? -20.856 5.022 11.278 1.00 87.50 186 SER A CA 1
ATOM 1413 C C . SER A 1 186 ? -20.165 5.383 9.959 1.00 87.50 186 SER A C 1
ATOM 1415 O O . SER A 1 186 ? -20.729 6.138 9.174 1.00 87.50 186 SER A O 1
ATOM 1417 N N . TYR A 1 187 ? -18.970 4.844 9.697 1.00 85.56 187 TYR A N 1
ATOM 1418 C CA . TYR A 1 187 ? -18.173 5.175 8.505 1.00 85.56 187 TYR A CA 1
ATOM 1419 C C . TYR A 1 187 ? -17.946 3.976 7.573 1.00 85.56 187 TYR A C 1
ATOM 1421 O O . TYR A 1 187 ? -17.294 4.098 6.537 1.00 85.56 187 TYR A O 1
ATOM 1429 N N . SER A 1 188 ? -18.515 2.821 7.921 1.00 85.38 188 SER A N 1
ATOM 1430 C CA . SER A 1 188 ? -18.411 1.558 7.186 1.00 85.38 188 SER A CA 1
ATOM 1431 C C . SER A 1 188 ? -18.861 1.672 5.724 1.00 85.38 188 SER A C 1
ATOM 1433 O O . SER A 1 188 ? -18.168 1.210 4.814 1.00 85.38 188 SER A O 1
ATOM 1435 N N . TYR A 1 189 ? -19.998 2.332 5.485 1.00 87.12 189 TYR A N 1
ATOM 1436 C CA . TYR A 1 189 ? -20.597 2.445 4.158 1.00 87.12 189 TYR A CA 1
ATOM 1437 C C . TYR A 1 189 ? -19.723 3.273 3.211 1.00 87.12 189 TYR A C 1
ATOM 1439 O O . TYR A 1 189 ? -19.334 2.778 2.153 1.00 87.12 189 TYR A O 1
ATOM 1447 N N . ASP A 1 190 ? -19.340 4.486 3.615 1.00 90.56 190 ASP A N 1
ATOM 1448 C CA . ASP A 1 190 ? -18.499 5.367 2.798 1.00 90.56 190 ASP A CA 1
ATOM 1449 C C . ASP A 1 190 ? -17.117 4.753 2.548 1.00 90.56 190 ASP A C 1
ATOM 1451 O O . ASP A 1 190 ? -16.582 4.841 1.440 1.00 90.56 190 ASP A O 1
ATOM 1455 N N . PHE A 1 191 ? -16.555 4.069 3.549 1.00 92.06 191 PHE A N 1
ATOM 1456 C CA . PHE A 1 191 ? -15.290 3.354 3.406 1.00 92.06 191 PHE A CA 1
ATOM 1457 C C . PHE A 1 191 ? -15.389 2.213 2.379 1.00 92.06 191 PHE A C 1
ATOM 1459 O O . PHE A 1 191 ? -14.556 2.118 1.475 1.00 92.06 191 PHE A O 1
ATOM 1466 N N . SER A 1 192 ? -16.439 1.385 2.444 1.00 89.19 192 SER A N 1
ATOM 1467 C CA . SER A 1 192 ? -16.668 0.316 1.457 1.00 89.19 192 SER A CA 1
ATOM 1468 C C . SER A 1 192 ? -16.918 0.859 0.041 1.00 89.19 192 SER A C 1
ATOM 1470 O O . SER A 1 192 ? -16.464 0.270 -0.943 1.00 89.19 192 SER A O 1
ATOM 1472 N N . GLY A 1 193 ? -17.569 2.022 -0.082 1.00 91.62 193 GLY A N 1
ATOM 1473 C CA . GLY A 1 193 ? -17.770 2.711 -1.357 1.00 91.62 193 GLY A CA 1
ATOM 1474 C C . GLY A 1 193 ? -16.454 3.136 -2.018 1.00 91.62 193 GLY A C 1
ATOM 1475 O O . GLY A 1 193 ? -16.279 2.947 -3.227 1.00 91.62 193 GLY A O 1
ATOM 1476 N N . GLN A 1 194 ? -15.502 3.646 -1.229 1.00 94.12 194 GLN A N 1
ATOM 1477 C CA . GLN A 1 194 ? -14.156 3.989 -1.707 1.00 94.12 194 GLN A CA 1
ATOM 1478 C C . GLN A 1 194 ? -13.402 2.743 -2.188 1.00 94.12 194 GLN A C 1
ATOM 1480 O O . GLN A 1 194 ? -12.876 2.731 -3.301 1.00 94.12 194 GLN A O 1
ATOM 1485 N N . LEU A 1 195 ? -13.434 1.656 -1.409 1.00 91.69 195 LEU A N 1
ATOM 1486 C CA . LEU A 1 195 ? -12.806 0.387 -1.788 1.00 91.69 195 LEU A CA 1
ATOM 1487 C C . LEU A 1 195 ? -13.367 -0.180 -3.088 1.00 91.69 195 LEU A C 1
ATOM 1489 O O . LEU A 1 195 ? -12.618 -0.599 -3.969 1.00 91.69 195 LEU A O 1
ATOM 1493 N N . ARG A 1 196 ? -14.693 -0.178 -3.234 1.00 88.44 196 ARG A N 1
ATOM 1494 C CA . ARG A 1 196 ? -15.345 -0.628 -4.464 1.00 88.44 196 ARG A CA 1
ATOM 1495 C C . ARG A 1 196 ? -14.913 0.206 -5.668 1.00 88.44 196 ARG A C 1
ATOM 1497 O O . ARG A 1 196 ? -14.581 -0.369 -6.698 1.00 88.44 196 ARG A O 1
ATOM 1504 N N . SER A 1 197 ? -14.860 1.528 -5.516 1.00 90.12 197 SER A N 1
ATOM 1505 C CA . SER A 1 197 ? -14.413 2.436 -6.579 1.00 90.12 197 SER A CA 1
ATOM 1506 C C . SER A 1 197 ? -12.973 2.139 -7.001 1.00 90.12 197 SER A C 1
ATOM 1508 O O . SER A 1 197 ? -12.691 2.015 -8.192 1.00 90.12 197 SER A O 1
ATOM 1510 N N . PHE A 1 198 ? -12.077 1.928 -6.032 1.00 88.62 198 PHE A N 1
ATOM 1511 C CA . PHE A 1 198 ? -10.698 1.524 -6.300 1.00 88.62 198 PHE A CA 1
ATOM 1512 C C . PHE A 1 198 ? -10.616 0.201 -7.079 1.00 88.62 198 PHE A C 1
ATOM 1514 O O . PHE A 1 198 ? -9.862 0.087 -8.047 1.00 88.62 198 PHE A O 1
ATOM 1521 N N . PHE A 1 199 ? -11.412 -0.803 -6.704 1.00 84.44 199 PHE A N 1
ATOM 1522 C CA . PHE A 1 199 ? -11.415 -2.085 -7.407 1.00 84.44 199 PHE A CA 1
ATOM 1523 C C . PHE A 1 199 ? -12.007 -1.998 -8.813 1.00 84.44 199 PHE A C 1
ATOM 1525 O O . PHE A 1 199 ? -11.467 -2.616 -9.730 1.00 84.44 199 PHE A O 1
ATOM 1532 N N . ASP A 1 200 ? -13.059 -1.206 -9.011 1.00 85.31 200 ASP A N 1
ATOM 1533 C CA . ASP A 1 200 ? -13.627 -0.961 -10.337 1.00 85.31 200 ASP A CA 1
ATOM 1534 C C . ASP A 1 200 ? -12.586 -0.302 -11.263 1.00 85.31 200 ASP A C 1
ATOM 1536 O O . ASP A 1 200 ? -12.449 -0.690 -12.427 1.00 85.31 200 ASP A O 1
ATOM 1540 N N . GLU A 1 201 ? -11.777 0.629 -10.744 1.00 84.19 201 GLU A N 1
ATOM 1541 C CA . GLU A 1 201 ? -10.644 1.202 -11.478 1.00 84.19 201 GLU A CA 1
ATOM 1542 C C . GLU A 1 201 ? -9.547 0.177 -11.770 1.00 84.19 201 GLU A C 1
ATOM 1544 O O . GLU A 1 201 ? -9.043 0.132 -12.893 1.00 84.19 201 GLU A O 1
ATOM 1549 N N . LEU A 1 202 ? -9.189 -0.666 -10.798 1.00 82.12 202 LEU A N 1
ATOM 1550 C CA . LEU A 1 202 ? -8.189 -1.719 -10.983 1.00 82.12 202 LEU A CA 1
ATOM 1551 C C . LEU A 1 202 ? -8.622 -2.713 -12.064 1.00 82.12 202 LEU A C 1
ATOM 1553 O O . LEU A 1 202 ? -7.801 -3.146 -12.873 1.00 82.12 202 LEU A O 1
ATOM 1557 N N . LEU A 1 203 ? -9.908 -3.059 -12.122 1.00 80.31 203 LEU A N 1
ATOM 1558 C CA . LEU A 1 203 ? -10.456 -3.937 -13.155 1.00 80.31 203 LEU A CA 1
ATOM 1559 C C . LEU A 1 203 ? -10.506 -3.264 -14.524 1.00 80.31 203 LEU A C 1
ATOM 1561 O O . LEU A 1 203 ? -10.223 -3.912 -15.531 1.00 80.31 203 LEU A O 1
ATOM 1565 N N . LYS A 1 204 ? -10.856 -1.977 -14.563 1.00 82.38 204 LYS A N 1
ATOM 1566 C CA . LYS A 1 204 ? -11.027 -1.229 -15.809 1.00 82.38 204 LYS A CA 1
ATOM 1567 C C . LYS A 1 204 ? -9.702 -0.817 -16.445 1.00 82.38 204 LYS A C 1
ATOM 1569 O O . LYS A 1 204 ? -9.542 -0.958 -17.654 1.00 82.38 204 LYS A O 1
ATOM 1574 N N . TYR A 1 205 ? -8.787 -0.277 -15.649 1.00 82.19 205 TYR A N 1
ATOM 1575 C CA . TYR A 1 205 ? -7.536 0.316 -16.122 1.00 82.19 205 TYR A CA 1
ATOM 1576 C C . TYR A 1 205 ? -6.324 -0.575 -15.869 1.00 82.19 205 TYR A C 1
ATOM 1578 O O . TYR A 1 205 ? -5.258 -0.308 -16.405 1.00 82.19 205 TYR A O 1
ATOM 1586 N N . GLY A 1 206 ? -6.473 -1.649 -15.097 1.00 83.50 206 GLY A N 1
ATOM 1587 C CA . GLY A 1 206 ? -5.356 -2.493 -14.701 1.00 83.50 206 GLY A CA 1
ATOM 1588 C C . GLY A 1 206 ? -4.659 -1.996 -13.438 1.00 83.50 206 GLY A C 1
ATOM 1589 O O . GLY A 1 206 ? -5.024 -0.981 -12.825 1.00 83.50 206 GLY A O 1
ATOM 1590 N N . ARG A 1 207 ? -3.643 -2.754 -13.032 1.00 84.81 207 ARG A N 1
ATOM 1591 C CA . ARG A 1 207 ? -2.902 -2.532 -11.796 1.00 84.81 207 ARG A CA 1
ATOM 1592 C C . ARG A 1 207 ? -1.869 -1.436 -11.992 1.00 84.81 207 ARG A C 1
ATOM 1594 O O . ARG A 1 207 ? -1.171 -1.388 -13.000 1.00 84.81 207 ARG A O 1
ATOM 1601 N N . GLU A 1 208 ? -1.788 -0.550 -11.016 1.00 87.38 208 GLU A N 1
ATOM 1602 C CA . GLU A 1 208 ? -0.833 0.545 -11.032 1.00 87.38 208 GLU A CA 1
ATOM 1603 C C . GLU A 1 208 ? 0.542 0.090 -10.535 1.00 87.38 208 GLU A C 1
ATOM 1605 O O . GLU A 1 208 ? 0.632 -0.668 -9.569 1.00 87.38 208 GLU A O 1
ATOM 1610 N N . ILE A 1 209 ? 1.604 0.561 -11.189 1.00 88.19 209 ILE A N 1
ATOM 1611 C CA . ILE A 1 209 ? 2.992 0.283 -10.830 1.00 88.19 209 ILE A CA 1
ATOM 1612 C C . ILE A 1 209 ? 3.864 1.538 -10.922 1.00 88.19 209 ILE A C 1
ATOM 1614 O O . ILE A 1 209 ? 3.529 2.526 -11.586 1.00 88.19 209 ILE A O 1
ATOM 1618 N N . THR A 1 210 ? 5.030 1.447 -10.291 1.00 90.19 210 THR A N 1
ATOM 1619 C CA . THR A 1 210 ? 6.149 2.373 -10.456 1.00 90.19 210 THR A CA 1
ATOM 1620 C C . THR A 1 210 ? 7.263 1.677 -11.233 1.00 90.19 210 THR A C 1
ATOM 1622 O O . THR A 1 210 ? 7.730 0.607 -10.831 1.00 90.19 210 THR A O 1
ATOM 1625 N N . LEU A 1 211 ? 7.703 2.294 -12.328 1.00 92.62 211 LEU A N 1
ATOM 1626 C CA . LEU A 1 211 ? 8.890 1.889 -13.076 1.00 92.62 211 LEU A CA 1
ATOM 1627 C C . LEU A 1 211 ? 9.981 2.933 -12.862 1.00 92.62 211 LEU A C 1
ATOM 1629 O O . LEU A 1 211 ? 9.784 4.115 -13.125 1.00 92.62 211 LEU A O 1
ATOM 1633 N N . GLU A 1 212 ? 11.136 2.484 -12.401 1.00 94.81 212 GLU A N 1
ATOM 1634 C CA . GLU A 1 212 ? 12.310 3.316 -12.185 1.00 94.81 212 GLU A CA 1
ATOM 1635 C C . GLU A 1 212 ? 13.471 2.782 -13.018 1.00 94.81 212 GLU A C 1
ATOM 1637 O O . GLU A 1 212 ? 13.794 1.597 -12.964 1.00 94.81 212 GLU A O 1
ATOM 1642 N N . ILE A 1 213 ? 14.115 3.660 -13.773 1.00 95.75 213 ILE A N 1
ATOM 1643 C CA . ILE A 1 213 ? 15.336 3.381 -14.514 1.00 95.75 213 ILE A CA 1
ATOM 1644 C C . ILE A 1 213 ? 16.458 4.173 -13.866 1.00 95.75 213 ILE A C 1
ATOM 1646 O O . ILE A 1 213 ? 16.317 5.371 -13.613 1.00 95.75 213 ILE A O 1
ATOM 1650 N N . ARG A 1 214 ? 17.577 3.506 -13.602 1.00 95.81 214 ARG A N 1
ATOM 1651 C CA . ARG A 1 214 ? 18.797 4.139 -13.102 1.00 95.81 214 ARG A CA 1
ATOM 1652 C C . ARG A 1 214 ? 19.976 3.743 -13.959 1.00 95.81 214 ARG A C 1
ATOM 1654 O O . ARG A 1 214 ? 20.119 2.573 -14.293 1.00 95.81 214 ARG A O 1
ATOM 1661 N N . VAL A 1 215 ? 20.850 4.689 -14.246 1.00 94.94 215 VAL A N 1
ATOM 1662 C CA . VAL A 1 215 ? 22.126 4.418 -14.904 1.00 94.94 215 VAL A CA 1
ATOM 1663 C C . VAL A 1 215 ? 23.200 4.229 -13.838 1.00 94.94 215 VAL A C 1
ATOM 1665 O O . VAL A 1 215 ? 23.276 4.991 -12.874 1.00 94.94 215 VAL A O 1
ATOM 1668 N N . TRP A 1 216 ? 24.008 3.179 -13.971 1.00 92.44 216 TRP A N 1
ATOM 1669 C CA . TRP A 1 216 ? 25.169 2.975 -13.113 1.00 92.44 216 TRP A CA 1
ATOM 1670 C C . TRP A 1 216 ? 26.249 4.015 -13.426 1.00 92.44 216 TRP A C 1
ATOM 1672 O O . TRP A 1 216 ? 26.536 4.268 -14.590 1.00 92.44 216 TRP A O 1
ATOM 1682 N N . GLU A 1 217 ? 26.898 4.575 -12.404 1.00 86.56 217 GLU A N 1
ATOM 1683 C CA . GLU A 1 217 ? 27.850 5.694 -12.554 1.00 86.56 217 GLU A CA 1
ATOM 1684 C C . GLU A 1 217 ? 28.954 5.427 -13.595 1.00 86.56 217 GLU A C 1
ATOM 1686 O O . GLU A 1 217 ? 29.323 6.305 -14.366 1.00 86.56 217 GLU A O 1
ATOM 1691 N N . ASN A 1 218 ? 29.433 4.184 -13.675 1.00 86.06 218 ASN A N 1
ATOM 1692 C CA . ASN A 1 218 ? 30.503 3.776 -14.589 1.00 86.06 218 ASN A CA 1
ATOM 1693 C C . ASN A 1 218 ? 29.993 3.050 -15.847 1.00 86.06 218 ASN A C 1
ATOM 1695 O O . ASN A 1 218 ? 30.732 2.266 -16.440 1.00 86.06 218 ASN A O 1
ATOM 1699 N N . ALA A 1 219 ? 28.733 3.262 -16.240 1.00 87.69 219 ALA A N 1
ATOM 1700 C CA . ALA A 1 219 ? 28.143 2.622 -17.417 1.00 87.69 219 ALA A CA 1
ATOM 1701 C C . ALA A 1 219 ? 28.789 3.081 -18.740 1.00 87.69 219 ALA A C 1
ATOM 1703 O O . ALA A 1 219 ? 28.767 2.340 -19.720 1.00 87.69 219 ALA A O 1
ATOM 1704 N N . GLY A 1 220 ? 29.378 4.283 -18.772 1.00 88.81 220 GLY A N 1
ATOM 1705 C CA . GLY A 1 220 ? 29.974 4.870 -19.981 1.00 88.81 220 GLY A CA 1
ATOM 1706 C C . GLY A 1 220 ? 28.955 5.441 -20.976 1.00 88.81 220 GLY A C 1
ATOM 1707 O O . GLY A 1 220 ? 29.344 5.886 -22.050 1.00 88.81 220 GLY A O 1
ATOM 1708 N N . PHE A 1 221 ? 27.674 5.438 -20.611 1.00 92.69 221 PHE A N 1
ATOM 1709 C CA . PHE A 1 221 ? 26.548 6.051 -21.315 1.00 92.69 221 PHE A CA 1
ATOM 1710 C C . PHE A 1 221 ? 25.533 6.541 -20.274 1.00 92.69 221 PHE A C 1
ATOM 1712 O O . PHE A 1 221 ? 25.656 6.220 -19.091 1.00 92.69 221 PHE A O 1
ATOM 1719 N N . ASN A 1 222 ? 24.529 7.292 -20.712 1.00 93.75 222 ASN A N 1
ATOM 1720 C CA . ASN A 1 222 ? 23.435 7.801 -19.889 1.00 93.75 222 ASN A CA 1
ATOM 1721 C C . ASN A 1 222 ? 22.106 7.771 -20.680 1.00 93.75 222 ASN A C 1
ATOM 1723 O O . ASN A 1 222 ? 22.063 7.312 -21.821 1.00 93.75 222 ASN A O 1
ATOM 1727 N N . LEU A 1 223 ? 21.005 8.223 -20.081 1.00 94.38 223 LEU A N 1
ATOM 1728 C CA . LEU A 1 223 ? 19.684 8.264 -20.722 1.00 94.38 223 LEU A CA 1
ATOM 1729 C C . LEU A 1 223 ? 19.601 9.278 -21.868 1.00 94.38 223 LEU A C 1
ATOM 1731 O O . LEU A 1 223 ? 18.690 9.178 -22.678 1.00 94.38 223 LEU A O 1
ATOM 1735 N N . GLU A 1 224 ? 20.543 10.216 -21.957 1.00 94.38 224 GLU A N 1
ATOM 1736 C CA . GLU A 1 224 ? 20.639 11.188 -23.052 1.00 94.38 224 GLU A CA 1
ATOM 1737 C C . GLU A 1 224 ? 21.552 10.713 -24.193 1.00 94.38 224 GLU A C 1
ATOM 1739 O O . GLU A 1 224 ? 21.787 11.436 -25.155 1.00 94.38 224 GLU A O 1
ATOM 1744 N N . SER A 1 225 ? 22.084 9.492 -24.100 1.00 93.56 225 SER A N 1
ATOM 1745 C CA . SER A 1 225 ? 22.957 8.936 -25.130 1.00 93.56 225 SER A CA 1
ATOM 1746 C C . SER A 1 225 ? 22.156 8.524 -26.365 1.00 93.56 225 SER A C 1
ATOM 1748 O O . SER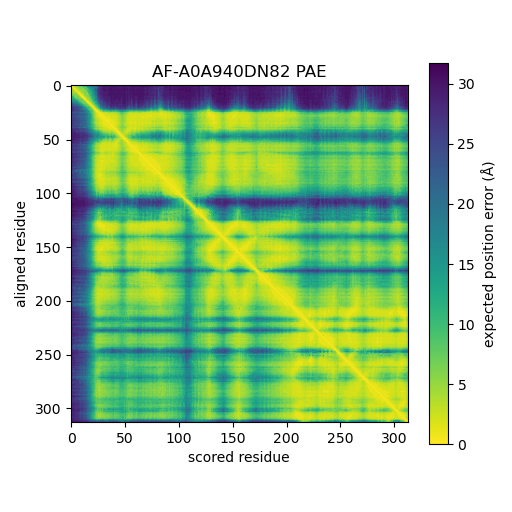 A 1 225 ? 21.154 7.811 -26.252 1.00 93.56 225 SER A O 1
ATOM 1750 N N . ASP A 1 226 ? 22.637 8.937 -27.539 1.00 91.56 226 ASP A N 1
ATOM 1751 C CA . ASP A 1 226 ? 22.070 8.564 -28.834 1.00 91.56 226 ASP A CA 1
ATOM 1752 C C . ASP A 1 226 ? 22.218 7.057 -29.076 1.00 91.56 226 ASP A C 1
ATOM 1754 O O . ASP A 1 226 ? 23.328 6.511 -29.062 1.00 91.56 226 ASP A O 1
ATOM 1758 N N . MET A 1 227 ? 21.096 6.384 -29.318 1.00 86.38 227 MET A N 1
ATOM 1759 C CA . MET A 1 227 ? 21.060 5.009 -29.811 1.00 86.38 227 MET A CA 1
ATOM 1760 C C . MET A 1 227 ? 20.771 5.013 -31.319 1.00 86.38 227 MET A C 1
ATOM 1762 O O . MET A 1 227 ? 20.694 6.058 -31.960 1.00 86.38 227 MET A O 1
ATOM 1766 N N . ALA A 1 228 ? 20.647 3.830 -31.925 1.00 77.88 228 ALA A N 1
ATOM 1767 C CA . ALA A 1 228 ? 20.454 3.715 -33.371 1.00 77.88 228 ALA A CA 1
ATOM 1768 C C . ALA A 1 228 ? 19.149 4.364 -33.883 1.00 77.88 228 ALA A C 1
ATOM 1770 O O . ALA A 1 228 ? 19.107 4.778 -35.041 1.00 77.88 228 ALA A O 1
ATOM 1771 N N . GLU A 1 229 ? 18.106 4.425 -33.049 1.00 78.25 229 GLU A N 1
ATOM 1772 C CA . GLU A 1 229 ? 16.769 4.905 -33.432 1.00 78.25 229 GLU A CA 1
ATOM 1773 C C . GLU A 1 229 ? 16.397 6.247 -32.784 1.00 78.25 229 GLU A C 1
ATOM 1775 O O . GLU A 1 229 ? 15.848 7.106 -33.469 1.00 78.25 229 GLU A O 1
ATOM 1780 N N . ASP A 1 230 ? 16.720 6.446 -31.504 1.00 88.06 230 ASP A N 1
ATOM 1781 C CA . ASP A 1 230 ? 16.491 7.697 -30.770 1.00 88.06 230 ASP A CA 1
ATOM 1782 C C . ASP A 1 230 ? 17.411 7.763 -29.534 1.00 88.06 230 ASP A C 1
ATOM 1784 O O . ASP A 1 230 ? 18.217 6.864 -29.276 1.00 88.06 230 ASP A O 1
ATOM 1788 N N . MET A 1 231 ? 17.284 8.817 -28.739 1.00 92.44 231 MET A N 1
ATOM 1789 C CA . MET A 1 231 ? 17.853 8.928 -27.405 1.00 92.44 231 MET A CA 1
ATOM 1790 C C . MET A 1 231 ? 17.321 7.806 -26.500 1.00 92.44 231 MET A C 1
ATOM 1792 O O . MET A 1 231 ? 16.117 7.544 -26.454 1.00 92.44 231 MET A O 1
ATOM 1796 N N . LEU A 1 232 ? 18.202 7.173 -25.721 1.00 93.31 232 LEU A N 1
ATOM 1797 C CA . LEU A 1 232 ? 17.844 6.036 -24.862 1.00 93.31 232 LEU A CA 1
ATOM 1798 C C . LEU A 1 232 ? 16.639 6.310 -23.943 1.00 93.31 232 LEU A C 1
ATOM 1800 O O . LEU A 1 232 ? 15.764 5.458 -23.787 1.00 93.31 232 LEU A O 1
ATOM 1804 N N . GLY A 1 233 ? 16.581 7.491 -23.330 1.00 93.06 233 GLY A N 1
ATOM 1805 C CA . GLY A 1 233 ? 15.462 7.906 -22.488 1.00 93.06 233 GLY A CA 1
ATOM 1806 C C . GLY A 1 233 ? 14.134 7.912 -23.246 1.00 93.06 233 GLY A C 1
ATOM 1807 O O . GLY A 1 233 ? 13.159 7.354 -22.745 1.00 93.06 233 GLY A O 1
ATOM 1808 N N . TYR A 1 234 ? 14.116 8.445 -24.472 1.00 92.69 234 TYR A N 1
ATOM 1809 C CA . TYR A 1 234 ? 12.913 8.482 -25.309 1.00 92.69 234 TYR A CA 1
ATOM 1810 C C . TYR A 1 234 ? 12.491 7.093 -25.779 1.00 92.69 234 TYR A C 1
ATOM 1812 O O . TYR A 1 234 ? 11.316 6.759 -25.675 1.00 92.69 234 TYR A O 1
ATOM 1820 N N . MET A 1 235 ? 13.436 6.221 -26.143 1.00 92.81 235 MET A N 1
ATOM 1821 C CA . MET A 1 235 ? 13.116 4.823 -26.469 1.00 92.81 235 MET A CA 1
ATOM 1822 C C . MET A 1 235 ? 12.414 4.096 -25.311 1.00 92.81 235 MET A C 1
ATOM 1824 O O . MET A 1 235 ? 11.516 3.276 -25.519 1.00 92.81 235 MET A O 1
ATOM 1828 N N . ILE A 1 236 ? 12.826 4.377 -24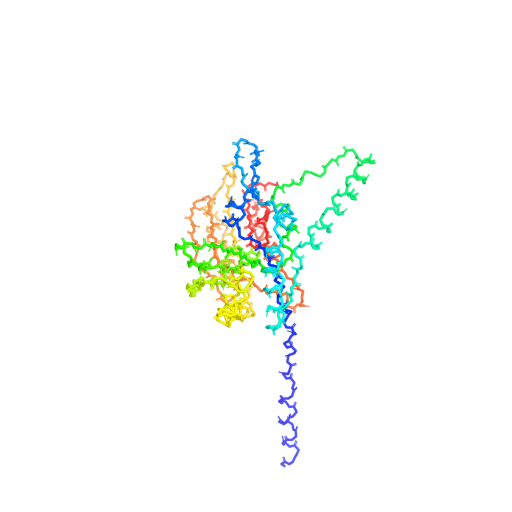.070 1.00 93.88 236 ILE A N 1
ATOM 1829 C CA . ILE A 1 236 ? 12.183 3.808 -22.882 1.00 93.88 236 ILE A CA 1
ATOM 1830 C C . ILE A 1 236 ? 10.804 4.439 -22.656 1.00 93.88 236 ILE A C 1
ATOM 1832 O O . ILE A 1 236 ? 9.859 3.712 -22.347 1.00 93.88 236 ILE A O 1
ATOM 1836 N N . GLU A 1 237 ? 10.677 5.760 -22.795 1.00 92.50 237 GLU A N 1
ATOM 1837 C CA . GLU A 1 237 ? 9.395 6.467 -22.700 1.00 92.50 237 GLU A CA 1
ATOM 1838 C C . GLU A 1 237 ? 8.366 5.922 -23.691 1.00 92.50 237 GLU A C 1
ATOM 1840 O O . GLU A 1 237 ? 7.278 5.519 -23.271 1.00 92.50 237 GLU A O 1
ATOM 1845 N N . ASP A 1 238 ? 8.728 5.822 -24.966 1.00 91.44 238 ASP A N 1
ATOM 1846 C CA . ASP A 1 238 ? 7.860 5.314 -26.027 1.00 91.44 238 ASP A CA 1
ATOM 1847 C C . ASP A 1 238 ? 7.396 3.892 -25.733 1.00 91.44 238 ASP A C 1
ATOM 1849 O O . ASP A 1 238 ? 6.196 3.604 -25.763 1.00 91.44 238 ASP A O 1
ATOM 1853 N N . TRP A 1 239 ? 8.315 3.018 -25.312 1.00 92.56 239 TRP A N 1
ATOM 1854 C CA . TRP A 1 239 ? 7.945 1.667 -24.904 1.00 92.56 239 TRP A CA 1
ATOM 1855 C C . TRP A 1 239 ? 6.918 1.674 -23.765 1.00 92.56 239 TRP A C 1
ATOM 1857 O O . TRP A 1 239 ? 5.946 0.914 -23.794 1.00 92.56 239 TRP A O 1
ATOM 1867 N N . VAL A 1 240 ? 7.095 2.530 -22.755 1.00 92.12 240 VAL A N 1
ATOM 1868 C CA . VAL A 1 240 ? 6.153 2.631 -21.632 1.00 92.12 240 VAL A CA 1
ATOM 1869 C C . VAL A 1 240 ? 4.789 3.142 -22.107 1.00 92.12 240 VAL A C 1
ATOM 1871 O O . VAL A 1 240 ? 3.769 2.585 -21.691 1.00 92.12 240 VAL A O 1
ATOM 1874 N N . TYR A 1 241 ? 4.740 4.143 -22.991 1.00 89.31 241 TYR A N 1
ATOM 1875 C CA . TYR A 1 241 ? 3.486 4.661 -23.549 1.00 89.31 241 TYR A CA 1
ATOM 1876 C C . TYR A 1 241 ? 2.732 3.611 -24.371 1.00 89.31 241 TYR A C 1
ATOM 1878 O O . TYR A 1 241 ? 1.513 3.497 -24.231 1.00 89.31 241 TYR A O 1
ATOM 1886 N N . GLU A 1 242 ? 3.441 2.817 -25.173 1.00 89.31 242 GLU A N 1
ATOM 1887 C CA . GLU A 1 242 ? 2.856 1.770 -26.017 1.00 89.31 242 GLU A CA 1
ATOM 1888 C C . GLU A 1 242 ? 2.336 0.566 -25.220 1.00 89.31 242 GLU A C 1
ATOM 1890 O O . GLU A 1 242 ? 1.363 -0.078 -25.620 1.00 89.31 242 GLU A O 1
ATOM 1895 N N . ASN A 1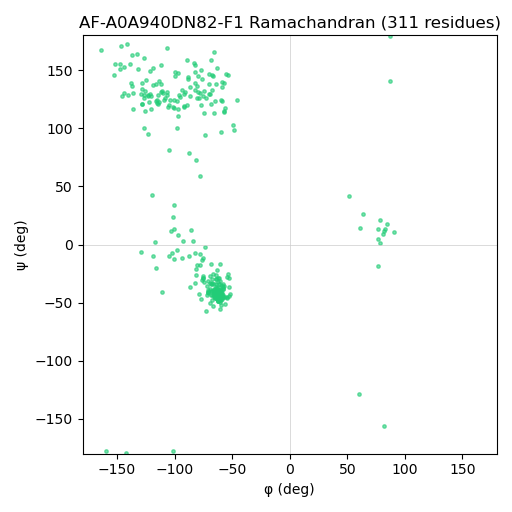 243 ? 2.974 0.248 -24.089 1.00 89.19 243 ASN A N 1
ATOM 1896 C CA . ASN A 1 243 ? 2.701 -0.977 -23.329 1.00 89.19 243 ASN A CA 1
ATOM 1897 C C . ASN A 1 243 ? 1.836 -0.756 -22.075 1.00 89.19 243 ASN A C 1
ATOM 1899 O O . ASN A 1 243 ? 1.421 -1.731 -21.434 1.00 89.19 243 ASN A O 1
ATOM 1903 N N . ALA A 1 244 ? 1.548 0.497 -21.710 1.00 87.44 244 ALA A N 1
ATOM 1904 C CA . ALA A 1 244 ? 0.665 0.829 -20.597 1.00 87.44 244 ALA A CA 1
ATOM 1905 C C . ALA A 1 244 ? -0.822 0.722 -20.980 1.00 87.44 244 ALA A C 1
ATOM 1907 O O . ALA A 1 244 ? -1.297 1.284 -21.968 1.00 87.44 244 ALA A O 1
ATOM 1908 N N . ALA A 1 245 ? -1.598 0.042 -20.140 1.00 79.50 245 ALA A N 1
ATOM 1909 C CA . ALA A 1 245 ? -3.041 -0.070 -20.274 1.00 79.50 245 ALA A CA 1
ATOM 1910 C C . ALA A 1 245 ? -3.714 1.303 -20.083 1.00 79.50 245 ALA A C 1
ATOM 1912 O O . ALA A 1 245 ? -3.704 1.871 -18.996 1.00 79.50 245 ALA A O 1
ATOM 1913 N N . GLY A 1 246 ? -4.322 1.839 -21.145 1.00 70.75 246 GLY A N 1
ATOM 1914 C CA . GLY A 1 246 ? -4.977 3.154 -21.106 1.00 70.75 246 GLY A CA 1
ATOM 1915 C C . GLY A 1 246 ? -4.031 4.351 -21.271 1.00 70.75 246 GLY A C 1
ATOM 1916 O O . GLY A 1 246 ? -4.475 5.480 -21.070 1.00 70.75 246 GLY A O 1
ATOM 1917 N N . GLY A 1 247 ? -2.776 4.106 -21.675 1.00 66.44 247 GLY A N 1
ATOM 1918 C CA . GLY A 1 247 ? -1.739 5.119 -21.883 1.00 66.44 247 GLY A CA 1
ATOM 1919 C C . GLY A 1 247 ? -0.958 5.440 -20.606 1.00 66.44 247 GLY A C 1
ATOM 1920 O O . GLY A 1 247 ? -1.521 5.501 -19.511 1.00 66.44 247 GLY A O 1
ATOM 1921 N N . ALA A 1 248 ? 0.357 5.630 -20.729 1.00 62.00 248 ALA A N 1
ATOM 1922 C CA . ALA A 1 248 ? 1.190 6.040 -19.601 1.00 62.00 248 ALA A CA 1
ATOM 1923 C C . ALA A 1 248 ? 1.139 7.556 -19.382 1.00 62.00 248 ALA A C 1
ATOM 1925 O O . ALA A 1 248 ? 0.876 8.338 -20.296 1.00 62.00 248 ALA A O 1
ATOM 1926 N N . ARG A 1 249 ? 1.399 7.974 -18.142 1.00 70.19 249 ARG A N 1
ATOM 1927 C CA . ARG A 1 249 ? 1.650 9.381 -17.817 1.00 70.19 249 ARG A CA 1
ATOM 1928 C C . ARG A 1 249 ? 3.113 9.713 -18.086 1.00 70.19 249 ARG A C 1
ATOM 1930 O O . ARG A 1 249 ? 3.963 8.828 -18.023 1.00 70.19 249 ARG A O 1
ATOM 1937 N N . THR A 1 250 ? 3.385 10.993 -18.319 1.00 76.62 250 THR A N 1
ATOM 1938 C CA . THR A 1 250 ? 4.752 11.513 -18.401 1.00 76.62 250 THR A CA 1
ATOM 1939 C C . THR A 1 250 ? 5.559 11.134 -17.162 1.00 76.62 250 THR A C 1
ATOM 1941 O O . THR A 1 250 ? 4.989 11.087 -16.061 1.00 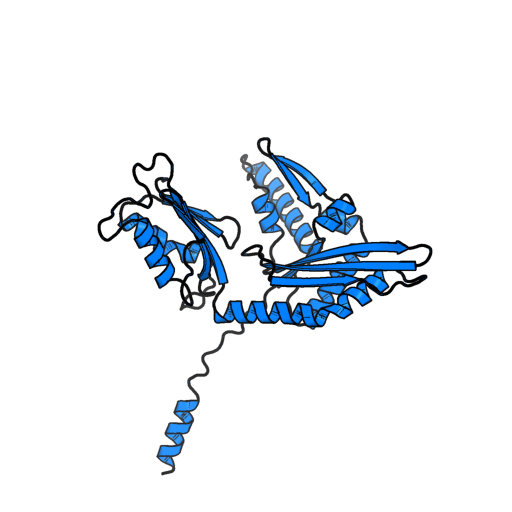76.62 250 THR A O 1
ATOM 1944 N N . PRO A 1 251 ? 6.871 10.887 -17.306 1.00 81.62 251 PRO A N 1
ATOM 1945 C CA . PRO A 1 251 ? 7.720 10.566 -16.172 1.00 81.62 251 PRO A CA 1
ATOM 1946 C C . PRO A 1 251 ? 7.657 11.682 -15.119 1.00 81.62 251 PRO A C 1
ATOM 1948 O O . PRO A 1 251 ? 7.639 12.871 -15.432 1.00 81.62 251 PRO A O 1
ATOM 1951 N N . VAL A 1 252 ? 7.612 11.293 -13.844 1.00 84.31 252 VAL A N 1
ATOM 1952 C CA . VAL A 1 252 ? 7.647 12.230 -12.705 1.00 84.31 252 VAL A CA 1
ATOM 1953 C C . VAL A 1 252 ? 9.060 12.740 -12.435 1.00 84.31 252 VAL A C 1
ATOM 1955 O O . VAL A 1 252 ? 9.257 13.726 -11.730 1.00 84.31 252 VAL A O 1
ATOM 1958 N N . THR A 1 253 ? 10.065 12.053 -12.966 1.00 87.06 253 THR A N 1
ATOM 1959 C CA . THR A 1 253 ? 11.465 12.466 -12.934 1.00 87.06 253 THR A CA 1
ATOM 1960 C C . THR A 1 253 ? 12.110 11.999 -14.222 1.00 87.06 253 THR A C 1
ATOM 1962 O O . THR A 1 253 ? 12.014 10.818 -14.543 1.00 87.06 253 THR A O 1
ATOM 1965 N N . ALA A 1 254 ? 12.766 12.918 -14.921 1.00 90.94 254 ALA A N 1
ATOM 1966 C CA . ALA A 1 254 ? 13.584 12.641 -16.089 1.00 90.94 254 ALA A CA 1
ATOM 1967 C C . ALA A 1 254 ? 14.874 13.458 -15.962 1.00 90.94 254 ALA A C 1
ATOM 1969 O O . ALA A 1 254 ? 14.836 14.686 -15.869 1.00 90.94 254 ALA A O 1
ATOM 1970 N N . SER A 1 255 ? 16.002 12.766 -15.869 1.00 91.94 255 SER A N 1
ATOM 1971 C CA . SER A 1 255 ? 17.350 13.327 -15.914 1.00 91.94 255 SER A CA 1
ATOM 1972 C C . SER A 1 255 ? 18.255 12.385 -16.699 1.00 91.94 255 SER A C 1
ATOM 1974 O O . SER A 1 255 ? 17.866 11.256 -16.989 1.00 91.94 255 SER A O 1
ATOM 1976 N N . GLU A 1 256 ? 19.490 12.801 -16.970 1.00 91.31 256 GLU A N 1
ATOM 1977 C CA . GLU A 1 256 ? 20.481 11.959 -17.649 1.00 91.31 256 GLU A CA 1
ATOM 1978 C C . GLU A 1 256 ? 20.689 10.578 -17.000 1.00 91.31 256 GLU A C 1
ATOM 1980 O O . GLU A 1 256 ? 21.001 9.620 -17.696 1.00 91.31 256 GLU A O 1
ATOM 1985 N N . ASN A 1 257 ? 20.493 10.424 -15.687 1.00 94.00 257 ASN A N 1
ATOM 1986 C CA . ASN A 1 257 ? 20.820 9.178 -14.979 1.00 94.00 257 ASN A CA 1
ATOM 1987 C C . ASN A 1 257 ? 19.619 8.492 -14.322 1.00 94.00 257 ASN A C 1
ATOM 1989 O O . ASN A 1 257 ? 19.751 7.367 -13.828 1.00 94.00 257 ASN A O 1
ATOM 1993 N N . VAL A 1 258 ? 18.461 9.154 -14.271 1.00 95.19 258 VAL A N 1
ATOM 1994 C CA . VAL A 1 258 ? 17.268 8.644 -13.593 1.00 95.19 258 VAL A CA 1
ATOM 1995 C C . VAL A 1 258 ? 16.012 8.968 -14.396 1.00 95.19 258 VAL A C 1
ATOM 1997 O O . VAL A 1 258 ? 15.741 10.127 -14.698 1.00 95.19 258 VAL A O 1
ATOM 2000 N N . LEU A 1 259 ? 15.196 7.944 -14.642 1.00 94.44 259 LEU A N 1
ATOM 2001 C CA . LEU A 1 259 ? 13.860 8.081 -15.219 1.00 94.44 259 LEU A CA 1
ATOM 2002 C C . LEU A 1 259 ? 12.852 7.369 -14.319 1.00 94.44 259 LEU A C 1
ATOM 2004 O O . LEU A 1 259 ? 13.029 6.196 -13.996 1.00 94.44 259 LEU A O 1
ATOM 2008 N N . VAL A 1 260 ? 11.800 8.059 -13.888 1.00 93.75 260 VAL A N 1
ATOM 2009 C CA . VAL A 1 260 ? 10.783 7.488 -12.996 1.00 9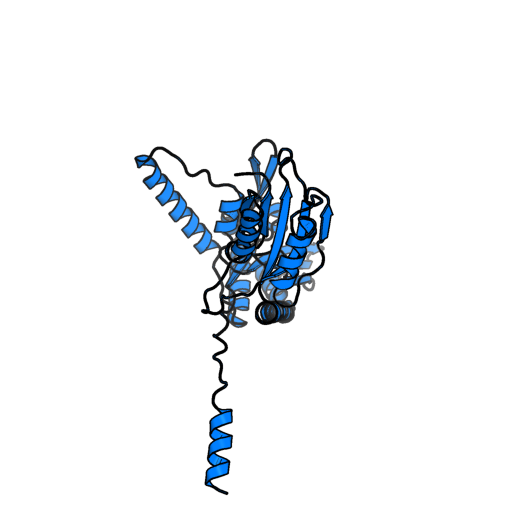3.75 260 VAL A CA 1
ATOM 2010 C C . VAL A 1 260 ? 9.404 7.712 -13.579 1.00 93.75 260 VAL A C 1
ATOM 2012 O O . VAL A 1 260 ? 8.956 8.849 -13.718 1.00 93.75 260 VAL A O 1
ATOM 2015 N N . PHE A 1 261 ? 8.688 6.621 -13.815 1.00 91.31 261 PHE A N 1
ATOM 2016 C CA . PHE A 1 261 ? 7.267 6.632 -14.114 1.00 91.31 261 PHE A CA 1
ATOM 2017 C C . PHE A 1 261 ? 6.495 6.177 -12.882 1.00 91.31 261 PHE A C 1
ATOM 2019 O O . PHE A 1 261 ? 6.709 5.083 -12.359 1.00 91.31 261 PHE A O 1
ATOM 2026 N N . SER A 1 262 ? 5.566 7.016 -12.434 1.00 87.62 262 SER A N 1
ATOM 2027 C CA . SER A 1 262 ? 4.603 6.679 -11.388 1.00 87.62 262 SER A CA 1
ATOM 2028 C C . SER A 1 262 ? 3.212 6.662 -11.998 1.00 87.62 262 SER A C 1
ATOM 2030 O O . SER A 1 262 ? 2.881 7.515 -12.823 1.00 87.62 262 SER A O 1
ATOM 2032 N N . GLY A 1 263 ? 2.384 5.705 -11.593 1.00 84.75 263 GLY A N 1
ATOM 2033 C CA . GLY A 1 263 ? 1.032 5.606 -12.130 1.00 84.75 263 GLY A CA 1
ATOM 2034 C C . GLY A 1 263 ? 0.929 4.840 -13.444 1.00 84.75 263 GLY A C 1
ATOM 2035 O O . GLY A 1 263 ? -0.072 4.989 -14.143 1.00 84.75 263 GLY A O 1
ATOM 2036 N N . VAL A 1 264 ? 1.940 4.041 -13.801 1.00 89.25 264 VAL A N 1
ATOM 2037 C CA . VAL A 1 264 ? 1.885 3.203 -15.003 1.00 89.25 264 VAL A CA 1
ATOM 2038 C C . VAL A 1 264 ? 0.875 2.094 -14.773 1.00 89.25 264 VAL A C 1
ATOM 2040 O O . VAL A 1 264 ? 0.919 1.403 -13.758 1.00 89.25 264 VAL A O 1
ATOM 2043 N N . ARG A 1 265 ? -0.048 1.918 -15.711 1.00 88.00 265 ARG A N 1
ATOM 2044 C CA . ARG A 1 265 ? -1.081 0.892 -15.625 1.00 88.00 265 ARG A CA 1
ATOM 2045 C C . ARG A 1 265 ? -0.650 -0.328 -16.420 1.00 88.00 265 ARG A C 1
ATOM 2047 O O . ARG A 1 265 ? -0.489 -0.252 -17.632 1.00 88.00 265 ARG A O 1
ATOM 2054 N N . MET A 1 266 ? -0.464 -1.454 -15.746 1.00 87.94 266 MET A N 1
ATOM 2055 C CA . MET A 1 266 ? -0.229 -2.739 -16.397 1.00 87.94 266 MET A CA 1
ATOM 2056 C C . MET A 1 266 ? -1.526 -3.559 -16.446 1.00 87.94 266 MET A C 1
ATOM 2058 O O . MET A 1 266 ? -2.343 -3.481 -15.522 1.00 87.94 266 MET A O 1
ATOM 2062 N N . PRO A 1 267 ? -1.731 -4.392 -17.478 1.00 84.75 267 PRO A N 1
ATOM 2063 C CA . PRO A 1 267 ? -2.821 -5.361 -17.482 1.00 84.75 267 PRO A CA 1
ATOM 2064 C C . PRO A 1 267 ? -2.776 -6.274 -16.247 1.00 84.75 267 PRO A C 1
ATOM 2066 O O . PRO A 1 267 ? -1.707 -6.636 -15.768 1.00 84.75 267 PRO A O 1
ATOM 2069 N N . ASN A 1 268 ? -3.936 -6.698 -15.743 1.00 80.31 268 ASN A N 1
ATOM 2070 C CA . ASN A 1 268 ? -3.988 -7.626 -14.601 1.00 80.31 268 ASN A CA 1
ATOM 2071 C C . ASN A 1 268 ? -3.630 -9.070 -14.991 1.00 80.31 268 ASN A C 1
ATOM 2073 O O . ASN A 1 268 ? -3.192 -9.859 -14.153 1.00 80.31 268 ASN A O 1
ATOM 2077 N N . VAL A 1 269 ? -3.860 -9.427 -16.258 1.00 81.56 269 VAL A N 1
ATOM 2078 C CA . VAL A 1 269 ? -3.630 -10.766 -16.801 1.00 81.56 269 VAL A CA 1
ATOM 2079 C C . VAL A 1 269 ? -3.015 -10.696 -18.197 1.00 81.56 269 VAL A C 1
ATOM 2081 O O . VAL A 1 269 ? -3.215 -9.721 -18.923 1.00 81.56 269 VAL A O 1
ATOM 2084 N N . THR A 1 270 ? -2.300 -11.748 -18.593 1.00 79.38 270 THR A N 1
ATOM 2085 C CA . THR A 1 270 ? -1.912 -11.969 -19.990 1.00 79.38 270 THR A CA 1
ATOM 2086 C C . THR A 1 270 ? -3.146 -12.236 -20.864 1.00 79.38 270 THR A C 1
ATOM 2088 O O . THR A 1 270 ? -4.211 -12.577 -20.335 1.00 79.38 270 THR A O 1
ATOM 2091 N N . PRO A 1 271 ? -3.025 -12.166 -22.204 1.00 78.62 271 PRO A N 1
ATOM 2092 C CA . PRO A 1 271 ? -4.091 -12.588 -23.117 1.00 78.62 271 PRO A CA 1
ATOM 2093 C C . PRO A 1 271 ? -4.581 -14.028 -22.881 1.00 78.62 271 PRO A C 1
ATOM 2095 O O . PRO A 1 271 ? -5.745 -14.335 -23.123 1.00 78.62 271 PRO A O 1
ATOM 2098 N N . GLU A 1 272 ? -3.717 -14.903 -22.359 1.00 81.12 272 GLU A N 1
ATOM 2099 C CA . GLU A 1 272 ? -4.024 -16.294 -21.997 1.00 81.12 272 GLU A CA 1
ATOM 2100 C C . GLU A 1 272 ? -4.648 -16.439 -20.595 1.00 81.12 272 GLU A C 1
ATOM 2102 O O . GLU A 1 272 ? -4.872 -17.558 -20.132 1.00 81.12 272 GLU A O 1
ATOM 2107 N N . GLY A 1 273 ? -4.910 -15.332 -19.894 1.00 75.88 273 GLY A N 1
ATOM 2108 C CA . GLY A 1 273 ? -5.576 -15.312 -18.590 1.00 75.88 273 GLY A CA 1
ATOM 2109 C C . GLY A 1 273 ? -4.667 -15.583 -17.388 1.00 75.88 273 GLY A C 1
ATOM 2110 O O . GLY A 1 273 ? -5.170 -15.834 -16.294 1.00 75.88 273 GLY A O 1
ATOM 2111 N N . ARG A 1 274 ? -3.337 -15.540 -17.547 1.00 77.94 274 ARG A N 1
ATOM 2112 C CA . ARG A 1 274 ? -2.403 -15.689 -16.416 1.00 77.94 274 ARG A CA 1
ATOM 2113 C C . ARG A 1 274 ? -2.238 -14.361 -15.693 1.00 77.94 274 ARG A C 1
ATOM 2115 O O . ARG A 1 274 ? -1.986 -13.364 -16.354 1.00 77.94 274 ARG A O 1
ATOM 2122 N N . GLN A 1 275 ? -2.322 -14.344 -14.363 1.00 76.56 275 GLN A N 1
ATOM 2123 C CA . GLN A 1 275 ? -1.967 -13.150 -13.588 1.00 76.56 275 GLN A CA 1
ATOM 2124 C C . GLN A 1 275 ? -0.515 -12.750 -13.858 1.00 76.56 275 GLN A C 1
ATOM 2126 O O . GLN A 1 275 ? 0.355 -13.617 -13.972 1.00 76.56 275 GLN A O 1
ATOM 2131 N N . ILE A 1 276 ? -0.271 -11.445 -13.965 1.00 82.44 276 ILE A N 1
ATOM 2132 C CA . ILE A 1 276 ? 1.070 -10.894 -14.161 1.00 82.44 276 ILE A CA 1
ATOM 2133 C C . ILE A 1 276 ? 1.436 -9.941 -13.037 1.00 82.44 276 ILE A C 1
ATOM 2135 O O . ILE A 1 276 ? 0.580 -9.272 -12.461 1.00 82.44 276 ILE A O 1
ATOM 2139 N N . ASP A 1 277 ? 2.729 -9.885 -12.743 1.00 82.94 277 ASP A N 1
ATOM 2140 C CA . ASP A 1 277 ? 3.318 -8.903 -11.851 1.00 82.94 277 ASP A CA 1
ATOM 2141 C C . ASP A 1 277 ? 4.118 -7.855 -12.643 1.00 82.94 277 ASP A C 1
ATOM 2143 O O . ASP A 1 277 ? 4.393 -8.001 -13.840 1.00 82.94 277 ASP A O 1
ATOM 2147 N N . ALA A 1 278 ? 4.518 -6.786 -11.956 1.00 86.25 278 ALA A N 1
ATOM 2148 C CA . ALA A 1 278 ? 5.298 -5.701 -12.532 1.00 86.25 278 ALA A CA 1
ATOM 2149 C C . ALA A 1 278 ? 6.622 -6.214 -13.127 1.00 86.25 278 ALA A C 1
ATOM 2151 O O . ALA A 1 278 ? 7.063 -5.761 -14.187 1.00 86.25 278 ALA A O 1
ATOM 2152 N N . ARG A 1 279 ? 7.243 -7.213 -12.482 1.00 87.62 279 ARG A N 1
ATOM 2153 C CA . ARG A 1 279 ? 8.465 -7.859 -12.974 1.00 87.62 279 ARG A CA 1
ATOM 2154 C C . ARG A 1 279 ? 8.238 -8.538 -14.317 1.00 87.62 279 ARG A C 1
ATOM 2156 O O . ARG A 1 279 ? 9.075 -8.406 -15.200 1.00 87.62 279 ARG A O 1
ATOM 2163 N N . TYR A 1 280 ? 7.151 -9.282 -14.474 1.00 88.88 280 TYR A N 1
ATOM 2164 C CA . TYR A 1 280 ? 6.800 -9.945 -15.720 1.00 88.88 280 TYR A CA 1
ATOM 2165 C C . TYR A 1 280 ? 6.498 -8.922 -16.814 1.00 88.88 280 TYR A C 1
ATOM 2167 O O . TYR A 1 280 ? 7.034 -9.047 -17.916 1.00 88.88 280 TYR A O 1
ATOM 2175 N N . TRP A 1 281 ? 5.699 -7.899 -16.494 1.00 90.06 281 TRP A N 1
ATOM 2176 C CA . TRP A 1 281 ? 5.314 -6.841 -17.432 1.00 90.06 281 TRP A CA 1
ATOM 2177 C C . TRP A 1 281 ? 6.525 -6.071 -17.985 1.00 90.06 281 TRP A C 1
ATOM 2179 O O . TRP A 1 281 ? 6.553 -5.756 -19.167 1.00 90.06 281 TRP A O 1
ATOM 2189 N N . THR A 1 282 ? 7.572 -5.861 -17.182 1.00 92.56 282 THR A N 1
ATOM 2190 C CA . THR A 1 282 ? 8.807 -5.151 -17.584 1.00 92.56 282 THR A CA 1
ATOM 2191 C C . THR A 1 282 ? 9.836 -6.008 -18.338 1.00 92.56 282 THR A C 1
ATOM 2193 O O . THR A 1 282 ? 10.823 -5.481 -18.851 1.00 92.56 282 THR A O 1
ATOM 2196 N N . ARG A 1 283 ? 9.647 -7.331 -18.466 1.00 92.50 283 ARG A N 1
ATOM 2197 C CA . ARG A 1 283 ? 10.606 -8.204 -19.184 1.00 92.50 283 ARG A CA 1
ATOM 2198 C C . ARG A 1 283 ? 10.832 -7.832 -20.655 1.00 92.50 283 ARG A C 1
ATOM 2200 O O . ARG A 1 283 ? 11.975 -7.972 -21.095 1.00 92.50 283 ARG A O 1
ATOM 2207 N N . PRO A 1 284 ? 9.815 -7.427 -21.439 1.00 94.19 284 PRO A N 1
ATOM 2208 C CA . PRO A 1 284 ? 10.033 -7.029 -22.825 1.00 94.19 284 PRO A CA 1
ATOM 2209 C C . PRO A 1 284 ? 10.891 -5.761 -22.935 1.00 94.19 284 PRO A C 1
ATOM 2211 O O . PRO A 1 284 ? 11.737 -5.710 -23.820 1.00 94.19 284 PRO A O 1
ATOM 2214 N N . LEU A 1 285 ? 10.775 -4.815 -21.993 1.00 94.69 285 LEU A N 1
ATOM 2215 C CA . LEU A 1 285 ? 11.654 -3.641 -21.920 1.00 94.69 285 LEU A CA 1
ATOM 2216 C C . LEU A 1 285 ? 13.121 -4.045 -21.714 1.00 94.69 285 LEU A C 1
ATOM 2218 O O . LEU A 1 285 ? 13.992 -3.623 -22.464 1.00 94.69 285 LEU A O 1
ATOM 2222 N N . VAL A 1 286 ? 13.400 -4.944 -20.762 1.00 94.56 286 VAL A N 1
ATOM 2223 C CA . VAL A 1 286 ? 14.763 -5.476 -20.542 1.00 94.56 286 VAL A CA 1
ATOM 2224 C C . VAL A 1 286 ? 15.313 -6.172 -21.793 1.00 94.56 286 VAL A C 1
ATOM 2226 O O . VAL A 1 286 ? 16.508 -6.100 -22.078 1.00 94.56 286 VAL A O 1
ATOM 2229 N N . ARG A 1 287 ? 14.452 -6.855 -22.559 1.00 94.25 287 ARG A N 1
ATOM 2230 C CA . ARG A 1 287 ? 14.849 -7.485 -23.824 1.00 94.25 287 ARG A CA 1
ATOM 2231 C C . ARG A 1 287 ? 15.216 -6.443 -24.879 1.00 94.25 287 ARG A C 1
ATOM 2233 O O . ARG A 1 287 ? 16.275 -6.584 -25.478 1.00 94.25 287 ARG A O 1
ATOM 2240 N N . MET A 1 288 ? 14.387 -5.417 -25.055 1.00 93.62 288 MET A N 1
ATOM 2241 C CA . MET A 1 288 ? 14.637 -4.323 -25.996 1.00 93.62 288 MET A CA 1
ATOM 2242 C C . MET A 1 288 ? 15.942 -3.582 -25.664 1.00 93.62 288 MET A C 1
ATOM 2244 O O . MET A 1 288 ? 16.756 -3.351 -26.555 1.00 93.62 288 MET A O 1
ATOM 2248 N N . LEU A 1 289 ? 16.219 -3.325 -24.381 1.00 93.50 289 LEU A N 1
ATOM 2249 C CA . LEU A 1 289 ? 17.497 -2.751 -23.939 1.00 93.50 289 LEU A CA 1
ATOM 2250 C C . LEU A 1 289 ? 18.690 -3.637 -24.332 1.00 93.50 289 LEU A C 1
ATOM 2252 O O . LEU A 1 289 ? 19.663 -3.159 -24.910 1.00 93.50 289 LEU A O 1
ATOM 2256 N N . ARG A 1 290 ? 18.597 -4.950 -24.096 1.00 92.81 290 ARG A N 1
ATOM 2257 C CA . ARG A 1 290 ? 19.656 -5.901 -24.463 1.00 92.81 290 ARG A CA 1
ATOM 2258 C C . ARG A 1 290 ? 19.869 -6.001 -25.977 1.00 92.81 290 ARG A C 1
ATOM 2260 O O . ARG A 1 290 ? 21.006 -6.162 -26.413 1.00 92.81 290 ARG A O 1
ATOM 2267 N N . GLU A 1 291 ? 18.803 -5.947 -26.771 1.00 91.56 291 GLU A N 1
ATOM 2268 C CA . GLU A 1 291 ? 18.880 -5.932 -28.241 1.00 91.56 291 GLU A CA 1
ATOM 2269 C C . GLU A 1 291 ? 19.593 -4.671 -28.758 1.00 91.56 291 GLU A C 1
ATOM 2271 O O . GLU A 1 291 ? 20.324 -4.751 -29.741 1.00 91.56 291 GLU A O 1
ATOM 2276 N N . ASN A 1 292 ? 19.493 -3.562 -28.019 1.00 89.56 292 ASN A N 1
ATOM 2277 C CA . ASN A 1 292 ? 20.245 -2.324 -28.244 1.00 89.56 292 ASN A CA 1
ATOM 2278 C C . ASN A 1 292 ? 21.642 -2.312 -27.587 1.00 89.56 292 ASN A C 1
ATOM 2280 O O . ASN A 1 292 ? 22.289 -1.272 -27.510 1.00 89.56 292 ASN A O 1
ATOM 2284 N N . GLY A 1 293 ? 22.139 -3.460 -27.111 1.00 90.12 293 GLY A N 1
ATOM 2285 C CA . GLY A 1 293 ? 23.481 -3.580 -26.531 1.00 90.12 293 GLY A CA 1
ATOM 2286 C C . GLY A 1 293 ? 23.621 -3.041 -25.104 1.00 90.12 293 GLY A C 1
ATOM 2287 O O . GLY A 1 293 ? 24.741 -2.888 -24.622 1.00 90.12 293 GLY A O 1
ATOM 2288 N N . ILE A 1 294 ? 22.509 -2.778 -24.415 1.00 91.81 294 ILE A N 1
ATOM 2289 C CA . ILE A 1 294 ? 22.496 -2.231 -23.058 1.00 91.81 294 ILE A CA 1
ATOM 2290 C C . ILE A 1 294 ? 22.330 -3.366 -22.050 1.00 91.81 294 ILE A C 1
ATOM 2292 O O . ILE A 1 294 ? 21.259 -3.967 -21.913 1.00 91.81 294 ILE A O 1
ATOM 2296 N N . ASP A 1 295 ? 23.397 -3.635 -21.300 1.00 92.06 295 ASP A N 1
ATOM 2297 C CA . ASP A 1 295 ? 23.332 -4.519 -20.141 1.00 92.06 295 ASP A CA 1
ATOM 2298 C C . ASP A 1 295 ? 22.482 -3.871 -19.042 1.00 92.06 295 ASP A C 1
ATOM 2300 O O . ASP A 1 295 ? 22.639 -2.691 -18.715 1.00 92.06 295 ASP A O 1
ATOM 2304 N N . SER A 1 296 ? 21.560 -4.642 -18.467 1.00 92.56 296 SER A N 1
ATOM 2305 C CA . SER A 1 296 ? 20.686 -4.157 -17.406 1.00 92.56 296 SER A CA 1
ATOM 2306 C C . SER A 1 296 ? 20.313 -5.242 -16.409 1.00 92.56 296 SER A C 1
ATOM 2308 O O . SER A 1 296 ? 20.198 -6.427 -16.740 1.00 92.56 296 SER A O 1
ATOM 2310 N N . LYS A 1 297 ? 20.062 -4.812 -15.172 1.00 92.19 297 LYS A N 1
ATOM 2311 C CA . LYS A 1 297 ? 19.639 -5.673 -14.074 1.00 92.19 297 LYS A CA 1
ATOM 2312 C C . LYS A 1 297 ? 18.325 -5.191 -13.482 1.00 92.19 297 LYS A C 1
ATOM 2314 O O . LYS A 1 297 ? 18.172 -4.025 -13.129 1.00 92.19 297 LYS A O 1
ATOM 2319 N N . LEU A 1 298 ? 17.376 -6.114 -13.366 1.00 90.38 298 LEU A N 1
ATOM 2320 C CA . LEU A 1 298 ? 16.041 -5.850 -12.844 1.00 90.38 298 LEU A CA 1
ATOM 2321 C C . LEU A 1 298 ? 15.972 -6.187 -11.354 1.00 90.38 298 LEU A C 1
ATOM 2323 O O . LEU A 1 298 ? 16.253 -7.313 -10.941 1.00 90.38 298 LEU A O 1
ATOM 2327 N N . TYR A 1 299 ? 15.513 -5.218 -10.575 1.00 88.06 299 TYR A N 1
ATOM 2328 C CA . TYR A 1 299 ? 15.217 -5.313 -9.155 1.00 88.06 299 TYR A CA 1
ATOM 2329 C C . TYR A 1 299 ? 13.734 -5.027 -8.906 1.00 88.06 299 TYR A C 1
ATOM 2331 O O . TYR A 1 299 ? 13.093 -4.279 -9.641 1.00 88.06 299 TYR A O 1
ATOM 2339 N N . THR A 1 300 ? 13.184 -5.598 -7.840 1.00 82.56 300 THR A N 1
ATOM 2340 C CA . THR A 1 300 ? 11.802 -5.356 -7.407 1.00 82.56 300 THR A CA 1
ATOM 2341 C C . THR A 1 300 ? 11.799 -4.780 -5.999 1.00 82.56 300 THR A C 1
ATOM 2343 O O . THR A 1 300 ? 12.390 -5.360 -5.086 1.00 82.56 300 THR A O 1
ATOM 2346 N N . LYS A 1 301 ? 11.112 -3.655 -5.797 1.00 75.50 301 LYS A N 1
ATOM 2347 C CA . LYS A 1 301 ? 10.908 -3.037 -4.486 1.00 75.50 301 LYS A CA 1
ATOM 2348 C C . LYS A 1 301 ? 9.471 -3.292 -4.024 1.00 75.50 301 LYS A C 1
ATOM 2350 O O . LYS A 1 301 ? 8.618 -2.418 -4.060 1.00 75.50 301 LYS A O 1
ATOM 2355 N N . GLY A 1 302 ? 9.227 -4.482 -3.477 1.00 70.38 302 GLY A N 1
ATOM 2356 C CA . GLY A 1 302 ? 7.872 -4.911 -3.114 1.00 70.38 302 GLY A CA 1
ATOM 2357 C C . GLY A 1 302 ? 7.172 -5.434 -4.359 1.00 70.38 302 GLY A C 1
ATOM 2358 O O . GLY A 1 302 ? 7.850 -5.857 -5.295 1.00 70.38 302 GLY A O 1
ATOM 2359 N N . LEU A 1 303 ? 5.842 -5.415 -4.379 1.00 72.38 303 LEU A N 1
ATOM 2360 C CA . LEU A 1 303 ? 5.099 -6.002 -5.490 1.00 72.38 303 LEU A CA 1
ATOM 2361 C C . LEU A 1 303 ? 4.902 -5.011 -6.657 1.00 72.38 303 LEU A C 1
ATOM 2363 O O . LEU A 1 303 ? 5.016 -5.420 -7.808 1.00 72.38 303 LEU A O 1
ATOM 2367 N N . GLY A 1 304 ? 4.692 -3.716 -6.385 1.00 77.31 304 GLY A N 1
ATOM 2368 C CA . GLY A 1 304 ? 4.347 -2.707 -7.401 1.00 77.31 304 GLY A CA 1
ATOM 2369 C C . GLY A 1 304 ? 5.438 -1.755 -7.861 1.00 77.31 304 GLY A C 1
ATOM 2370 O O . GLY A 1 304 ? 5.128 -0.784 -8.546 1.00 77.31 304 GLY A O 1
ATOM 2371 N N . HIS A 1 305 ? 6.703 -2.000 -7.524 1.00 86.56 305 HIS A N 1
ATOM 2372 C CA . HIS A 1 305 ? 7.817 -1.152 -7.961 1.00 86.56 305 HIS A CA 1
ATOM 2373 C C . HIS A 1 305 ? 8.906 -2.010 -8.596 1.00 86.56 305 HIS A C 1
ATOM 2375 O O . HIS A 1 305 ? 9.469 -2.896 -7.950 1.00 86.56 305 HIS A O 1
ATOM 2381 N N . VAL A 1 306 ? 9.224 -1.721 -9.856 1.00 90.81 306 VAL A N 1
ATOM 2382 C CA . VAL A 1 306 ? 10.358 -2.311 -10.575 1.00 90.81 306 VAL A CA 1
ATOM 2383 C C . VAL A 1 306 ? 11.426 -1.255 -10.808 1.00 90.81 306 VAL A C 1
ATOM 2385 O O . VAL A 1 306 ? 11.126 -0.159 -11.271 1.00 90.81 306 VAL A O 1
ATOM 2388 N N . MET A 1 307 ? 12.670 -1.602 -10.496 1.00 93.50 307 MET A N 1
ATOM 2389 C CA . MET A 1 307 ? 13.842 -0.786 -10.778 1.00 93.50 307 MET A CA 1
ATOM 2390 C C . MET A 1 307 ? 14.738 -1.521 -11.773 1.00 93.50 307 MET A C 1
ATOM 2392 O O . MET A 1 307 ? 15.189 -2.630 -11.494 1.00 93.50 307 MET A O 1
ATOM 2396 N N . ILE A 1 308 ? 15.018 -0.909 -12.917 1.00 94.81 308 ILE A N 1
ATOM 2397 C CA . ILE A 1 308 ? 15.971 -1.412 -13.906 1.00 94.81 308 ILE A CA 1
ATOM 2398 C C . ILE A 1 308 ? 17.235 -0.563 -13.802 1.00 94.81 308 ILE A C 1
ATOM 2400 O O . ILE A 1 308 ? 17.196 0.653 -13.971 1.00 94.81 308 ILE A O 1
ATOM 2404 N N . VAL A 1 309 ? 18.360 -1.206 -13.505 1.00 95.12 309 VAL A N 1
ATOM 2405 C CA . VAL A 1 309 ? 19.670 -0.556 -13.436 1.00 95.12 309 VAL A CA 1
ATOM 2406 C C . VAL A 1 309 ? 20.438 -0.864 -14.714 1.00 95.12 309 VAL A C 1
ATOM 2408 O O . VAL A 1 309 ? 20.693 -2.031 -15.003 1.00 95.12 309 VAL A O 1
ATOM 2411 N N . LEU A 1 310 ? 20.785 0.168 -15.477 1.00 95.06 310 LEU A N 1
ATOM 2412 C CA . LEU A 1 310 ? 21.525 0.094 -16.736 1.00 95.06 310 LEU A CA 1
ATOM 2413 C C . LEU A 1 310 ? 23.036 0.146 -16.479 1.00 95.06 310 LEU A C 1
ATOM 2415 O O . LEU A 1 310 ? 23.489 0.847 -15.577 1.00 95.06 310 LEU A O 1
ATOM 2419 N N . GLY A 1 311 ? 23.819 -0.584 -17.273 1.00 87.81 311 GLY A N 1
ATOM 2420 C CA . GLY A 1 311 ? 25.279 -0.653 -17.144 1.00 87.81 311 GLY A CA 1
ATOM 2421 C C . GLY A 1 311 ? 25.774 -1.619 -16.062 1.00 87.81 311 GLY A C 1
ATOM 2422 O O . GLY A 1 311 ? 26.965 -1.649 -15.758 1.00 87.81 311 GLY A O 1
ATOM 2423 N N . GLN A 1 312 ? 24.877 -2.425 -15.486 1.00 78.25 312 GLN A N 1
ATOM 2424 C CA . GLN A 1 312 ? 25.205 -3.493 -14.543 1.00 78.25 312 GLN A CA 1
ATOM 2425 C C . GLN A 1 312 ? 24.857 -4.856 -15.160 1.00 78.25 312 GLN A C 1
ATOM 2427 O O . GLN A 1 312 ? 23.729 -5.049 -15.613 1.00 78.25 312 GLN A O 1
ATOM 2432 N N . LYS A 1 313 ? 25.815 -5.795 -15.153 1.00 61.28 313 LYS A N 1
ATOM 2433 C CA . LYS A 1 313 ? 25.593 -7.206 -15.521 1.00 61.28 313 LYS A CA 1
ATOM 2434 C C . LYS A 1 313 ? 24.969 -8.020 -14.386 1.00 61.28 313 LYS A C 1
ATOM 2436 O O . LYS A 1 313 ? 25.256 -7.733 -13.197 1.00 61.28 313 LYS A O 1
#

Radius of gyration: 24.78 Å; Cα contacts (8 Å, |Δi|>4): 492; chains: 1; bounding box: 70×45×76 Å

Sequence (313 aa):
MRRLLFGILLSLLTVSRAFGQAAVPSIMVIPSDAWCNENGYMNVIENNGVRMYQTDYRGALIGSPDLKTVIAFVNNMMTEFGYRTVDLEATLKNIETENALNSVTMSSSGDGFAETPREMMSRVAKADLLLEVGWTMNVIGPKKSLTFSMRALDSYTQKEVASAIGTTSPSIAVELPVLLEEAVSSYSYDFSGQLRSFFDELLKYGREITLEIRVWENAGFNLESDMAEDMLGYMIEDWVYENAAGGARTPVTASENVLVFSGVRMPNVTPEGRQIDARYWTRPLVRMLRENGIDSKLYTKGLGHVMIVLGQK

Organism: NCBI:txid2840765

Foldseek 3Di:
DVVVVVVVVVVVPPPPPPPPPPPQFEEEEAADPVQQVVVVQWDWDQDPNDTDIDGNRVCVVVVDPLVVLLRVLVCVLCVVLVHHYDYLVVLVVVVVVVVVVQVVVCVVPVDDDPDDPLNVVLSSPPTQKYKHKHKDWDDDPQWIKIWIKIWIAGQQARDTQFIDIDMDDTDGPDDPSVNSNVRCVVCSVVRSVSVVVSVVCCQQQNDWAKEKEFEDPPLVAWQQDAFPPGRNVVVLQVVLQVQFRVGFDAFPDDDRGMTMGGGGHHHQADPVRHGDFPVRSCVVVCVVCVVRVWDWDWDDSGGGYIYIYTSDD

Mean predicted aligned error: 10.29 Å